Protein AF-A0A497KJI0-F1 (afdb_monomer_lite)

Radius of gyration: 19.25 Å; chains: 1; bounding box: 44×40×46 Å

Structure (mmCIF, N/CA/C/O backbone):
data_AF-A0A497KJI0-F1
#
_entry.id   AF-A0A497KJI0-F1
#
loop_
_atom_site.group_PDB
_atom_site.id
_atom_site.type_symbol
_atom_site.label_atom_id
_atom_site.label_alt_id
_atom_site.label_comp_id
_atom_site.label_asym_id
_atom_site.label_entity_id
_atom_site.label_seq_id
_atom_site.pdbx_PDB_ins_code
_atom_site.Cartn_x
_atom_site.Cartn_y
_atom_site.Cartn_z
_atom_site.occupancy
_atom_site.B_iso_or_equiv
_atom_site.auth_seq_id
_atom_site.auth_comp_id
_atom_site.auth_asym_id
_atom_site.auth_atom_id
_atom_site.pdbx_PDB_model_num
ATOM 1 N N . MET A 1 1 ? -1.047 4.901 -5.258 1.00 82.88 1 MET A N 1
ATOM 2 C CA . MET A 1 1 ? -0.472 4.035 -6.329 1.00 82.88 1 MET A CA 1
ATOM 3 C C . MET A 1 1 ? -1.152 2.684 -6.241 1.00 82.88 1 MET A C 1
ATOM 5 O O . MET A 1 1 ? -1.357 2.238 -5.125 1.00 82.88 1 MET A O 1
ATOM 9 N N . LEU A 1 2 ? -1.506 2.058 -7.360 1.00 79.06 2 LEU A N 1
ATOM 10 C CA . LEU A 1 2 ? -2.134 0.738 -7.398 1.00 79.06 2 LEU A CA 1
ATOM 11 C C . LEU A 1 2 ? -1.149 -0.291 -7.955 1.00 79.06 2 LEU A C 1
ATOM 13 O O . LEU A 1 2 ? -0.417 0.009 -8.900 1.00 79.06 2 LEU A O 1
ATOM 17 N N . ALA A 1 3 ? -1.134 -1.489 -7.382 1.00 78.25 3 ALA A N 1
ATOM 18 C CA . ALA A 1 3 ? -0.312 -2.595 -7.848 1.00 78.25 3 ALA A CA 1
ATOM 19 C C . ALA A 1 3 ? -1.062 -3.920 -7.711 1.00 78.25 3 ALA A C 1
ATOM 21 O O . ALA A 1 3 ? -1.609 -4.211 -6.652 1.00 78.25 3 ALA A O 1
ATOM 22 N N . VAL A 1 4 ? -1.035 -4.749 -8.752 1.00 70.44 4 VAL A N 1
ATOM 23 C CA . VAL A 1 4 ? -1.441 -6.156 -8.630 1.00 70.44 4 VAL A CA 1
ATOM 24 C C . VAL A 1 4 ? -0.224 -6.941 -8.143 1.00 70.44 4 VAL A C 1
ATOM 26 O O . VAL A 1 4 ? 0.829 -6.899 -8.786 1.00 70.44 4 VAL A O 1
ATOM 29 N N . ARG A 1 5 ? -0.347 -7.632 -7.007 1.00 73.12 5 ARG A N 1
ATOM 30 C CA . ARG A 1 5 ? 0.743 -8.395 -6.383 1.00 73.12 5 ARG A CA 1
ATOM 31 C C . ARG A 1 5 ? 0.386 -9.861 -6.185 1.00 73.12 5 ARG A C 1
ATOM 33 O O . ARG A 1 5 ? -0.788 -10.187 -6.002 1.00 73.12 5 ARG A O 1
ATOM 40 N N . SER A 1 6 ? 1.405 -10.726 -6.156 1.00 66.81 6 SER A N 1
ATOM 41 C CA . SER A 1 6 ? 1.214 -12.110 -5.723 1.00 66.81 6 SER A CA 1
ATOM 42 C C . SER A 1 6 ? 1.079 -12.210 -4.198 1.00 66.81 6 SER A C 1
ATOM 44 O O . SER A 1 6 ? 2.079 -12.257 -3.475 1.00 66.81 6 SER A O 1
ATOM 46 N N . ARG A 1 7 ? -0.145 -12.264 -3.682 1.00 69.00 7 ARG A N 1
ATOM 47 C CA . ARG A 1 7 ? -0.430 -12.675 -2.304 1.00 69.00 7 ARG A CA 1
ATOM 48 C C . ARG A 1 7 ? -0.568 -14.202 -2.260 1.00 69.00 7 ARG A C 1
ATOM 50 O O . ARG A 1 7 ? -0.966 -14.807 -3.234 1.00 69.00 7 ARG A O 1
ATOM 57 N N . LYS A 1 8 ? -0.181 -14.874 -1.176 1.00 70.81 8 LYS A N 1
ATOM 58 C CA . LYS A 1 8 ? -0.242 -16.352 -1.055 1.00 70.81 8 LYS A CA 1
ATOM 59 C C . LYS A 1 8 ? 0.574 -17.188 -2.055 1.00 70.81 8 LYS A C 1
ATOM 61 O O . LYS A 1 8 ? 0.617 -18.394 -1.878 1.00 70.81 8 LYS A O 1
ATOM 66 N N . ALA A 1 9 ? 1.315 -16.622 -3.013 1.00 70.62 9 ALA A N 1
ATOM 67 C CA . ALA A 1 9 ? 2.173 -17.429 -3.899 1.00 70.62 9 ALA A CA 1
ATOM 68 C C . ALA A 1 9 ? 3.141 -18.348 -3.129 1.00 70.62 9 ALA A C 1
ATOM 70 O O . ALA A 1 9 ? 3.339 -19.491 -3.520 1.00 70.62 9 ALA A O 1
ATOM 71 N N . ARG A 1 10 ? 3.663 -17.903 -1.977 1.00 71.12 10 ARG A N 1
ATOM 72 C CA . ARG A 1 10 ? 4.468 -18.764 -1.097 1.00 71.12 10 ARG A CA 1
ATOM 73 C C . ARG A 1 10 ? 3.681 -19.952 -0.531 1.00 71.12 10 ARG A C 1
ATOM 75 O O . ARG A 1 10 ? 4.247 -21.026 -0.410 1.00 71.12 10 ARG A O 1
ATOM 82 N N . GLU A 1 11 ? 2.418 -19.755 -0.170 1.00 72.38 11 GLU A N 1
ATOM 83 C CA . GLU A 1 11 ? 1.550 -20.798 0.397 1.00 72.38 11 GLU A CA 1
ATOM 84 C C . GLU A 1 11 ? 1.033 -21.750 -0.680 1.00 72.38 11 GLU A C 1
ATOM 86 O O . GLU A 1 11 ? 1.048 -22.957 -0.490 1.00 72.38 11 GLU A O 1
ATOM 91 N N . THR A 1 12 ? 0.615 -21.214 -1.826 1.00 74.19 12 THR A N 1
ATOM 92 C CA . THR A 1 12 ? 0.016 -21.986 -2.919 1.00 74.19 12 THR A CA 1
ATOM 93 C C . THR A 1 12 ? 1.058 -22.693 -3.781 1.00 74.19 12 THR A C 1
ATOM 95 O O . THR A 1 12 ? 0.800 -23.783 -4.272 1.00 74.19 12 THR A O 1
ATOM 98 N N . LEU A 1 13 ? 2.223 -22.077 -3.994 1.00 73.50 13 LEU A N 1
ATOM 99 C CA . LEU A 1 13 ? 3.240 -22.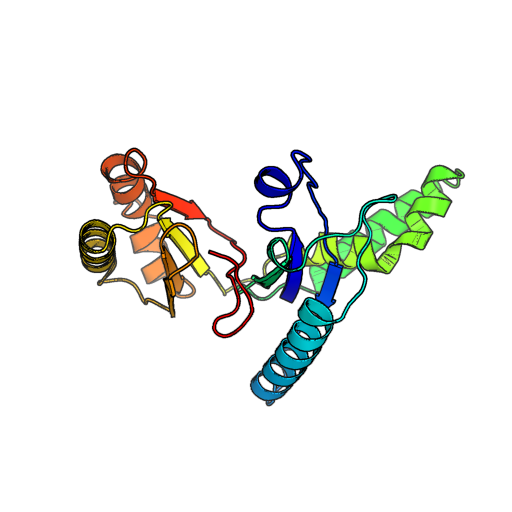564 -4.934 1.00 73.50 13 LEU A CA 1
ATOM 100 C C . LEU A 1 13 ? 4.552 -22.960 -4.245 1.00 73.50 13 LEU A C 1
ATOM 102 O O . LEU A 1 13 ? 5.489 -23.367 -4.922 1.00 73.50 13 LEU A O 1
ATOM 106 N N . GLY A 1 14 ? 4.683 -22.767 -2.928 1.00 71.50 14 GLY A N 1
ATOM 107 C CA . GLY A 1 14 ? 5.929 -23.016 -2.188 1.00 71.50 14 GLY A CA 1
ATOM 108 C C . GLY A 1 14 ? 7.066 -22.027 -2.490 1.00 71.50 14 GLY A C 1
ATOM 109 O O . GLY A 1 14 ? 8.112 -22.064 -1.843 1.00 71.50 14 GLY A O 1
ATOM 110 N N . ILE A 1 15 ? 6.882 -21.104 -3.441 1.00 70.50 15 ILE A N 1
ATOM 111 C CA . ILE A 1 15 ? 7.926 -20.188 -3.911 1.00 70.50 15 ILE A CA 1
ATOM 112 C C . ILE A 1 15 ? 7.691 -18.796 -3.327 1.00 70.50 15 ILE A C 1
ATOM 114 O O . ILE A 1 15 ? 6.644 -18.174 -3.522 1.00 70.50 15 ILE A O 1
ATOM 118 N N . LYS A 1 16 ? 8.701 -18.248 -2.640 1.00 62.56 16 LYS A N 1
ATOM 119 C CA . LYS A 1 16 ? 8.689 -16.837 -2.238 1.00 62.56 16 LYS A CA 1
ATOM 120 C C . LYS A 1 16 ? 8.988 -15.964 -3.454 1.00 62.56 16 LYS A C 1
ATOM 122 O O . LYS A 1 16 ? 10.141 -15.637 -3.725 1.00 62.56 16 LYS A O 1
ATOM 127 N N . ILE A 1 17 ? 7.943 -15.544 -4.157 1.00 63.44 17 ILE A N 1
ATOM 128 C CA . ILE A 1 17 ? 8.071 -14.528 -5.200 1.00 63.44 17 ILE A CA 1
ATOM 129 C C . ILE A 1 17 ? 8.072 -13.167 -4.501 1.00 63.44 17 ILE A C 1
ATOM 131 O O . ILE A 1 17 ? 7.020 -12.647 -4.140 1.00 63.44 17 ILE A O 1
ATOM 135 N N . ARG A 1 18 ? 9.272 -12.640 -4.209 1.00 50.38 18 ARG A N 1
ATOM 136 C CA . ARG A 1 18 ? 9.441 -11.405 -3.416 1.00 50.38 18 ARG A CA 1
ATOM 137 C C . ARG A 1 18 ? 8.704 -10.208 -4.024 1.00 50.38 18 ARG A C 1
ATOM 139 O O . ARG A 1 18 ? 8.191 -9.396 -3.269 1.00 50.38 18 ARG A O 1
ATOM 146 N N . ASP A 1 19 ? 8.597 -10.158 -5.351 1.00 51.94 19 ASP A N 1
ATOM 147 C CA . ASP A 1 19 ? 8.112 -8.990 -6.085 1.00 51.94 19 ASP A CA 1
ATOM 148 C C . ASP A 1 19 ? 7.365 -9.382 -7.369 1.00 51.94 19 ASP A C 1
ATOM 150 O O . ASP A 1 19 ? 7.674 -8.867 -8.446 1.00 51.94 19 ASP A O 1
ATOM 154 N N . LEU A 1 20 ? 6.384 -10.297 -7.311 1.00 61.62 20 LEU A N 1
ATOM 155 C CA . LEU A 1 20 ? 5.500 -10.455 -8.470 1.00 61.62 20 LEU A CA 1
ATOM 156 C C . LEU A 1 20 ? 4.581 -9.241 -8.534 1.00 61.62 20 LEU A C 1
ATOM 158 O O . LEU A 1 20 ? 3.472 -9.240 -8.000 1.00 61.62 20 LEU A O 1
ATOM 162 N N . LEU A 1 21 ? 5.078 -8.180 -9.144 1.00 66.88 21 LEU A N 1
ATOM 163 C CA . LEU A 1 21 ? 4.311 -6.989 -9.390 1.00 66.88 21 LEU A CA 1
ATOM 164 C C . LEU A 1 21 ? 3.860 -7.037 -10.843 1.00 66.88 21 LEU A C 1
ATOM 166 O O . LEU A 1 21 ? 4.613 -6.743 -11.764 1.00 66.88 21 LEU A O 1
ATOM 170 N N . ILE A 1 22 ? 2.615 -7.468 -10.997 1.00 72.69 22 ILE A N 1
ATOM 171 C CA . ILE A 1 22 ? 1.993 -7.831 -12.263 1.00 72.69 22 ILE A CA 1
ATOM 172 C C . ILE A 1 22 ? 1.710 -6.594 -13.121 1.00 72.69 22 ILE A C 1
ATOM 174 O O . ILE A 1 22 ? 1.970 -6.576 -14.318 1.00 72.69 22 ILE A O 1
ATOM 178 N N . SER A 1 23 ? 1.161 -5.552 -12.504 1.00 80.25 23 SER A N 1
ATOM 179 C CA . SER A 1 23 ? 0.869 -4.282 -13.164 1.00 80.25 23 SER A CA 1
ATOM 180 C C . SER A 1 23 ? 0.859 -3.155 -12.138 1.00 80.25 23 SER A C 1
ATOM 182 O O . SER A 1 23 ? 0.525 -3.383 -10.969 1.00 80.25 23 SER A O 1
ATOM 184 N N . ARG A 1 24 ? 1.250 -1.950 -12.569 1.00 85.94 24 ARG A N 1
ATOM 185 C CA . ARG A 1 24 ? 1.308 -0.726 -11.757 1.00 85.94 24 ARG A CA 1
ATOM 186 C C . ARG A 1 24 ? 0.465 0.351 -12.402 1.00 85.94 24 ARG A C 1
ATOM 188 O O . ARG A 1 24 ? 0.619 0.643 -13.580 1.00 85.94 24 ARG A O 1
ATOM 195 N N . GLU A 1 25 ? -0.338 1.025 -11.596 1.00 90.19 25 GLU A N 1
ATOM 196 C CA . GLU A 1 25 ? -1.134 2.159 -12.041 1.00 90.19 25 GLU A CA 1
ATOM 197 C C . GLU A 1 25 ? -0.947 3.347 -11.091 1.00 90.19 25 GLU A C 1
ATOM 199 O O . GLU A 1 25 ? -1.092 3.246 -9.870 1.00 90.19 25 GLU A O 1
ATOM 204 N N . ILE A 1 26 ? -0.637 4.517 -11.652 1.00 90.50 26 ILE A N 1
ATOM 205 C CA . ILE A 1 26 ? -0.562 5.771 -10.890 1.00 90.50 26 ILE A CA 1
ATOM 206 C C . ILE A 1 26 ? -1.902 6.487 -11.000 1.00 90.50 26 ILE A C 1
ATOM 208 O O . ILE A 1 26 ? -2.359 6.791 -12.104 1.00 90.50 26 ILE A O 1
ATOM 212 N N . VAL A 1 27 ? -2.516 6.785 -9.860 1.00 91.06 27 VAL A N 1
ATOM 213 C CA . VAL A 1 27 ? -3.681 7.670 -9.773 1.00 91.06 27 VAL A CA 1
ATOM 214 C C . VAL A 1 27 ? -3.148 9.074 -9.531 1.00 91.06 27 VAL A C 1
ATOM 216 O O . VAL A 1 27 ? -2.452 9.305 -8.545 1.00 91.06 27 VAL A O 1
ATOM 219 N N . ARG A 1 28 ? -3.401 9.984 -10.472 1.00 86.25 28 ARG A N 1
ATOM 220 C CA . ARG A 1 28 ? -2.943 11.373 -10.371 1.00 86.25 28 ARG A CA 1
ATOM 221 C C . ARG A 1 28 ? -3.965 12.186 -9.566 1.00 86.25 28 ARG A C 1
ATOM 223 O O . ARG A 1 28 ? -5.159 11.976 -9.785 1.00 86.25 28 ARG A O 1
ATOM 230 N N . PRO A 1 29 ? -3.524 13.111 -8.698 1.00 80.88 29 PRO A N 1
ATOM 231 C CA . PRO A 1 29 ? -4.417 14.004 -7.969 1.00 80.88 29 PRO A CA 1
ATOM 232 C C . PRO A 1 29 ? -4.954 15.076 -8.930 1.00 80.88 29 PRO A C 1
ATOM 234 O O . PRO A 1 29 ? -4.351 16.126 -9.111 1.00 80.88 29 PRO A O 1
ATOM 237 N N . LYS A 1 30 ? -6.044 14.754 -9.626 1.00 86.81 30 LYS A N 1
ATOM 238 C CA . LYS A 1 30 ? -6.861 15.689 -10.414 1.00 86.81 30 LYS A CA 1
ATOM 239 C C . LYS A 1 30 ? -8.221 15.840 -9.734 1.00 86.81 30 LYS A C 1
ATOM 241 O O . LYS A 1 30 ? -8.581 14.977 -8.940 1.00 86.81 30 LYS A O 1
ATOM 246 N N . ASP A 1 31 ? -9.009 16.848 -10.089 1.00 85.62 31 ASP A N 1
ATOM 247 C CA . ASP A 1 31 ? -10.338 17.057 -9.484 1.00 85.62 31 ASP A CA 1
ATOM 248 C C . ASP A 1 31 ? -11.240 15.814 -9.602 1.00 85.62 31 ASP A C 1
ATOM 250 O O . ASP A 1 31 ? -11.929 15.430 -8.660 1.00 85.62 31 ASP A O 1
ATOM 254 N N . ASN A 1 32 ? -11.131 15.087 -10.717 1.00 90.50 32 ASN A N 1
ATOM 255 C CA . ASN A 1 32 ? -11.822 13.820 -10.969 1.00 90.50 32 ASN A CA 1
ATOM 256 C C . ASN A 1 32 ? -11.003 12.568 -10.588 1.00 90.50 32 ASN A C 1
ATOM 258 O O . ASN A 1 32 ? -11.140 11.507 -11.209 1.00 90.50 32 ASN A O 1
ATOM 262 N N . TRP A 1 33 ? -10.114 12.658 -9.592 1.00 89.19 33 TRP A N 1
ATOM 263 C CA . TRP A 1 33 ? -9.251 11.537 -9.201 1.00 89.19 33 TRP A CA 1
ATOM 264 C C . TRP A 1 33 ? -10.044 10.288 -8.807 1.00 89.19 33 TRP A C 1
ATOM 266 O O . TRP A 1 33 ? -9.558 9.186 -9.050 1.00 89.19 33 TRP A O 1
ATOM 276 N N . ARG A 1 34 ? -11.255 10.440 -8.250 1.00 90.44 34 ARG A N 1
ATOM 277 C CA . ARG A 1 34 ? -12.138 9.323 -7.868 1.00 90.44 34 ARG A CA 1
ATOM 278 C C . ARG A 1 34 ? -12.543 8.485 -9.081 1.00 90.44 34 ARG A C 1
ATOM 280 O O . ARG A 1 34 ? -12.386 7.268 -9.062 1.00 90.44 34 ARG A O 1
ATOM 287 N N . ASP A 1 35 ? -12.936 9.128 -10.176 1.00 92.00 35 ASP A N 1
ATOM 288 C CA . ASP A 1 35 ? -13.297 8.437 -11.421 1.00 92.00 35 ASP A CA 1
ATOM 289 C C . ASP A 1 35 ? -12.075 7.811 -12.094 1.00 92.00 35 ASP A C 1
ATOM 291 O O . ASP A 1 35 ? -12.136 6.735 -12.692 1.00 92.00 35 ASP A O 1
ATOM 295 N N . ILE A 1 36 ? -10.928 8.493 -12.024 1.00 91.88 36 ILE A N 1
ATOM 296 C CA . ILE A 1 36 ? -9.654 7.953 -12.514 1.00 91.88 36 ILE A CA 1
ATOM 297 C C . ILE A 1 36 ? -9.268 6.708 -11.708 1.00 91.88 36 ILE A C 1
ATOM 299 O O . ILE A 1 36 ? -8.847 5.711 -12.298 1.00 91.88 36 ILE A O 1
ATOM 303 N N . TYR A 1 37 ? -9.406 6.765 -10.384 1.00 92.50 37 TYR A N 1
ATOM 304 C CA . TYR A 1 37 ? -9.169 5.654 -9.471 1.00 92.50 37 TYR A CA 1
ATOM 305 C C . TYR A 1 37 ? -10.079 4.481 -9.822 1.00 92.50 37 TYR A C 1
ATOM 307 O O . TYR A 1 37 ? -9.575 3.401 -10.123 1.00 92.50 37 TYR A O 1
ATOM 315 N N . TYR A 1 38 ? -11.392 4.709 -9.890 1.00 92.56 38 TYR A N 1
ATOM 316 C CA . TYR A 1 38 ? -12.378 3.669 -10.168 1.00 92.56 38 TYR A CA 1
ATOM 317 C C . TYR A 1 38 ? -12.111 2.966 -11.503 1.00 92.56 38 TYR A C 1
ATOM 319 O O . TYR A 1 38 ? -11.975 1.744 -11.548 1.00 92.56 38 TYR A O 1
ATOM 327 N N . ARG A 1 39 ? -11.887 3.727 -12.583 1.00 92.12 39 ARG A N 1
ATOM 328 C CA . ARG A 1 39 ? -11.540 3.162 -13.901 1.00 92.12 39 ARG A CA 1
ATOM 329 C C . ARG A 1 39 ? -10.230 2.375 -13.894 1.00 92.12 39 ARG A C 1
ATOM 331 O O . ARG A 1 39 ? -10.079 1.412 -14.643 1.00 92.12 39 ARG A O 1
ATOM 338 N N . LYS A 1 40 ? -9.235 2.791 -13.105 1.00 93.94 40 LYS A N 1
ATOM 339 C CA . LYS A 1 40 ? -7.977 2.039 -12.956 1.00 93.94 40 LYS A CA 1
ATOM 340 C C . LYS A 1 40 ? -8.200 0.746 -12.179 1.00 93.94 40 LYS A C 1
ATOM 342 O O . LYS A 1 40 ? -7.726 -0.287 -12.632 1.00 93.94 40 LYS A O 1
ATOM 347 N N . VAL A 1 41 ? -8.957 0.780 -11.082 1.00 93.12 41 VAL A N 1
ATOM 348 C CA . VAL A 1 41 ? -9.314 -0.420 -10.310 1.00 93.12 41 VAL A CA 1
ATOM 349 C C . VAL A 1 41 ? -10.088 -1.413 -11.171 1.00 93.12 41 VAL A C 1
ATOM 351 O O . VAL A 1 41 ? -9.703 -2.572 -11.216 1.00 93.12 41 VAL A O 1
ATOM 354 N N . GLN A 1 42 ? -11.099 -0.972 -11.925 1.00 91.75 42 GLN A N 1
ATOM 355 C CA . GLN A 1 42 ? -11.852 -1.849 -12.830 1.00 91.75 42 GLN A CA 1
ATOM 356 C C . GLN A 1 42 ? -10.955 -2.516 -13.879 1.00 91.75 42 GLN A C 1
ATOM 358 O O . GLN A 1 42 ? -11.023 -3.727 -14.074 1.00 91.75 42 GLN A O 1
ATOM 363 N N . ARG A 1 43 ? -10.065 -1.751 -14.526 1.00 89.94 43 ARG A N 1
ATOM 364 C CA . ARG A 1 43 ? -9.106 -2.315 -15.491 1.00 89.94 43 ARG A CA 1
ATOM 365 C C . ARG A 1 43 ? -8.160 -3.316 -14.841 1.00 89.94 43 ARG A C 1
ATOM 367 O O . ARG A 1 43 ? -7.932 -4.383 -15.401 1.00 89.94 43 ARG A O 1
ATOM 374 N N . LEU A 1 44 ? -7.641 -3.002 -13.655 1.00 90.94 44 LEU A N 1
ATOM 375 C CA . LEU A 1 44 ? -6.802 -3.929 -12.901 1.00 90.94 44 LEU A CA 1
ATOM 376 C C . LEU A 1 44 ? -7.573 -5.176 -12.465 1.00 90.94 44 LEU A C 1
ATOM 378 O O . LEU A 1 44 ? -6.987 -6.247 -12.468 1.00 90.94 44 LEU A O 1
ATOM 382 N N . ALA A 1 45 ? -8.860 -5.070 -12.134 1.00 90.19 45 ALA A N 1
ATOM 383 C CA . ALA A 1 45 ? -9.697 -6.208 -11.762 1.00 90.19 45 ALA A CA 1
ATOM 384 C C . ALA A 1 45 ? -9.948 -7.141 -12.955 1.00 90.19 45 ALA A C 1
ATOM 386 O O . ALA A 1 45 ? -9.859 -8.359 -12.804 1.00 90.19 45 ALA A O 1
ATOM 387 N N . LEU A 1 46 ? -10.180 -6.589 -14.150 1.00 88.81 46 LEU A N 1
ATOM 388 C CA . LEU A 1 46 ? -10.257 -7.369 -15.391 1.00 88.81 46 LEU A CA 1
ATOM 389 C C . LEU A 1 46 ? -8.932 -8.083 -15.677 1.00 88.81 46 LEU A C 1
ATOM 391 O O . LEU A 1 46 ? -8.912 -9.285 -15.925 1.00 88.81 46 LEU A O 1
ATOM 395 N N . LEU A 1 47 ? -7.819 -7.356 -15.575 1.00 86.12 47 LEU A N 1
ATO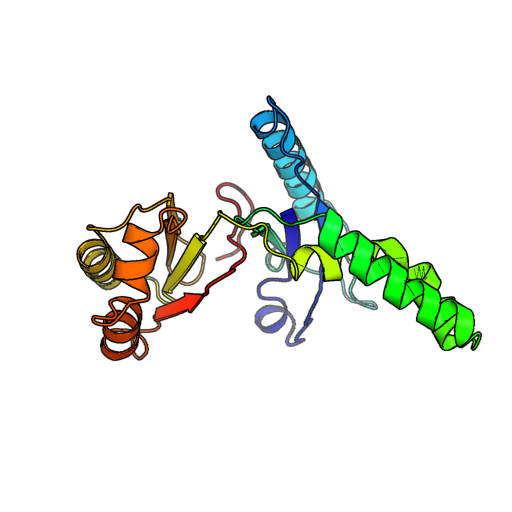M 396 C CA . LEU A 1 47 ? -6.473 -7.906 -15.726 1.00 86.12 47 LEU A CA 1
ATOM 397 C C . LEU A 1 47 ? -6.169 -8.986 -14.678 1.00 86.12 47 LEU A C 1
ATOM 399 O O . LEU A 1 47 ? -5.621 -10.030 -15.010 1.00 86.12 47 LEU A O 1
ATOM 403 N N . GLN A 1 48 ? -6.572 -8.786 -13.426 1.00 86.44 48 GLN A N 1
ATOM 404 C CA . GLN A 1 48 ? -6.415 -9.762 -12.351 1.00 86.44 48 GLN A CA 1
ATOM 405 C C . GLN A 1 48 ? -7.126 -11.081 -12.682 1.00 86.44 48 GLN A C 1
ATOM 407 O O . GLN A 1 48 ? -6.543 -12.140 -12.436 1.00 86.44 48 GLN A O 1
ATOM 412 N N . HIS A 1 49 ? -8.335 -11.015 -13.251 1.00 85.81 49 HIS A N 1
ATOM 413 C CA . HIS A 1 49 ? -9.141 -12.189 -13.593 1.00 85.81 49 HIS A CA 1
ATOM 414 C C . HIS A 1 49 ? -8.666 -12.901 -14.860 1.00 85.81 49 HIS A C 1
ATOM 416 O O . HIS A 1 49 ? -8.500 -14.116 -14.847 1.00 85.81 49 HIS A O 1
ATOM 422 N N . TYR A 1 50 ? -8.427 -12.155 -15.938 1.00 86.12 50 TYR A N 1
ATOM 423 C CA . TYR A 1 50 ? -8.215 -12.729 -17.272 1.00 86.12 50 TYR A CA 1
ATOM 424 C C . TYR A 1 50 ? -6.767 -12.660 -17.760 1.00 86.12 50 TYR A C 1
ATOM 426 O O . TYR A 1 50 ? -6.415 -13.296 -18.749 1.00 86.12 50 TYR A O 1
ATOM 434 N N . GLY A 1 51 ? -5.910 -11.890 -17.091 1.00 82.38 51 GLY A N 1
ATOM 435 C CA . GLY A 1 51 ? -4.509 -11.767 -17.464 1.00 82.38 51 GLY A CA 1
ATOM 436 C C . GLY A 1 51 ? -3.757 -13.084 -17.282 1.00 82.38 51 GLY A C 1
ATOM 437 O O . GLY A 1 51 ? -3.842 -13.734 -16.234 1.00 82.38 51 GLY A O 1
ATOM 438 N N . LEU A 1 52 ? -2.983 -13.462 -18.296 1.00 80.75 52 LEU A N 1
ATOM 439 C CA . LEU A 1 52 ? -1.988 -14.522 -18.189 1.00 80.75 52 LEU A CA 1
ATOM 440 C C . LEU A 1 52 ? -0.713 -13.920 -17.607 1.00 80.75 52 LEU A C 1
ATOM 442 O O . LEU A 1 52 ? -0.103 -13.034 -18.204 1.00 80.75 52 LEU A O 1
ATOM 446 N N . TYR A 1 53 ? -0.322 -14.395 -16.429 1.00 79.19 53 TYR A N 1
ATOM 447 C CA . TYR A 1 53 ? 0.874 -13.923 -15.748 1.00 79.19 53 TYR A CA 1
ATOM 448 C C . TYR A 1 53 ? 1.774 -15.093 -15.443 1.00 79.19 53 TYR A C 1
ATOM 450 O O . TYR A 1 53 ? 1.353 -16.041 -14.783 1.00 79.19 53 TYR A O 1
ATOM 458 N N . LYS A 1 54 ? 3.017 -14.980 -15.903 1.00 77.31 54 LYS A N 1
ATOM 459 C CA . LYS A 1 54 ? 4.056 -15.974 -15.691 1.00 77.31 54 LYS A CA 1
ATOM 460 C C . LYS A 1 54 ? 5.155 -15.404 -14.817 1.00 77.31 54 LYS A C 1
ATOM 462 O O . LYS A 1 54 ? 5.556 -14.250 -14.972 1.00 77.31 54 LYS A O 1
ATOM 467 N N . PHE A 1 55 ? 5.657 -16.224 -13.907 1.00 75.19 55 PHE A N 1
ATOM 468 C CA . PHE A 1 55 ? 6.934 -15.990 -13.253 1.00 75.19 55 PHE A CA 1
ATOM 469 C C . PHE A 1 55 ? 7.889 -17.088 -13.679 1.00 75.19 55 PHE A C 1
ATOM 471 O O . PHE A 1 55 ? 7.712 -18.241 -13.284 1.00 75.19 55 PHE A O 1
ATOM 478 N N . ARG A 1 56 ? 8.894 -16.722 -14.484 1.00 77.81 56 ARG A N 1
ATOM 479 C CA . ARG A 1 56 ? 9.673 -17.699 -15.258 1.00 77.81 56 ARG A CA 1
ATOM 480 C C . ARG A 1 56 ? 8.693 -18.499 -16.127 1.00 77.81 56 ARG A C 1
ATOM 482 O O . ARG A 1 56 ? 7.941 -17.879 -16.873 1.00 77.81 56 ARG A O 1
ATOM 489 N N . ASP A 1 57 ? 8.614 -19.811 -15.946 1.00 80.94 57 ASP A N 1
ATOM 490 C CA . ASP A 1 57 ? 7.737 -20.694 -16.722 1.00 80.94 57 ASP A CA 1
ATOM 491 C C . ASP A 1 57 ? 6.459 -21.104 -15.980 1.00 80.94 57 ASP A C 1
ATOM 493 O O . ASP A 1 57 ? 5.686 -21.919 -16.477 1.00 80.94 57 ASP A O 1
ATOM 497 N N . LEU A 1 58 ? 6.219 -20.543 -14.791 1.00 81.50 58 LEU A N 1
ATOM 498 C CA . LEU A 1 58 ? 5.080 -20.909 -13.960 1.00 81.50 58 LEU A CA 1
ATOM 499 C C . LEU A 1 58 ? 3.937 -19.902 -14.098 1.00 81.50 58 LEU A C 1
ATOM 501 O O . LEU A 1 58 ? 4.112 -18.709 -13.831 1.00 81.50 58 LEU A O 1
ATOM 505 N N . ASP A 1 59 ? 2.759 -20.406 -14.462 1.00 84.81 59 ASP A N 1
ATOM 506 C CA . ASP A 1 59 ? 1.525 -19.631 -14.473 1.00 84.81 59 ASP A CA 1
ATOM 507 C C . ASP A 1 59 ? 1.096 -19.295 -13.046 1.00 84.81 59 ASP A C 1
ATOM 509 O O . ASP A 1 59 ? 0.950 -20.159 -12.183 1.00 84.81 59 ASP A O 1
ATOM 513 N N . ILE A 1 60 ? 0.892 -18.007 -12.794 1.00 82.88 60 ILE A N 1
ATOM 514 C CA . ILE A 1 60 ? 0.500 -17.494 -11.487 1.00 82.88 60 ILE A CA 1
ATOM 515 C C . ILE A 1 60 ? -1.005 -17.702 -11.307 1.00 82.88 60 ILE A C 1
ATOM 517 O O . ILE A 1 60 ? -1.777 -17.037 -12.006 1.00 82.88 60 ILE A O 1
ATOM 521 N N . PRO A 1 61 ? -1.464 -18.536 -10.357 1.00 83.75 61 PRO A N 1
ATOM 522 C CA . PRO A 1 61 ? -2.888 -18.784 -10.163 1.00 83.75 61 PRO A CA 1
ATOM 523 C C . PRO A 1 61 ? -3.625 -17.513 -9.741 1.00 83.75 61 PRO A C 1
ATOM 525 O O . PRO A 1 61 ? -3.081 -16.689 -8.998 1.00 83.75 61 PRO A O 1
ATOM 528 N N . ILE A 1 62 ? -4.877 -17.359 -10.172 1.00 85.25 62 ILE A N 1
ATOM 529 C CA . ILE A 1 62 ? -5.718 -16.197 -9.842 1.00 85.25 62 ILE A CA 1
ATOM 530 C C . ILE A 1 62 ? -5.861 -15.991 -8.327 1.00 85.25 62 ILE A C 1
ATOM 532 O O . ILE A 1 62 ? -5.807 -14.862 -7.849 1.00 85.25 62 ILE A O 1
ATOM 536 N N . GLN A 1 63 ? -5.932 -17.085 -7.566 1.00 83.81 63 GLN A N 1
ATOM 537 C CA . GLN A 1 63 ? -6.044 -17.110 -6.105 1.00 83.81 63 GLN A CA 1
ATOM 538 C C . GLN A 1 63 ? -4.856 -16.437 -5.418 1.00 83.81 63 GLN A C 1
ATOM 540 O O . GLN A 1 63 ? -4.953 -15.988 -4.280 1.00 83.81 63 GLN A O 1
ATOM 545 N N . THR A 1 64 ? -3.725 -16.352 -6.117 1.00 78.88 64 THR A N 1
ATOM 546 C CA . THR A 1 64 ? -2.533 -15.705 -5.589 1.00 78.88 64 THR A CA 1
ATOM 547 C C . THR A 1 64 ? -2.466 -14.221 -5.934 1.00 78.88 64 THR A C 1
ATOM 549 O O . THR A 1 64 ? -1.488 -13.567 -5.616 1.00 78.88 64 THR A O 1
ATOM 552 N N . ARG A 1 65 ? -3.455 -13.638 -6.610 1.00 85.25 65 ARG A N 1
ATOM 553 C CA . ARG A 1 65 ? -3.391 -12.251 -7.091 1.00 85.25 65 ARG A CA 1
ATOM 554 C C . ARG A 1 65 ? -4.270 -11.365 -6.220 1.00 85.25 65 ARG A C 1
ATOM 556 O O . ARG A 1 65 ? -5.416 -11.712 -5.967 1.00 85.25 65 ARG A O 1
ATOM 563 N N . ALA A 1 66 ? -3.775 -10.196 -5.830 1.00 86.69 66 ALA A N 1
ATOM 564 C CA . ALA A 1 66 ? -4.565 -9.171 -5.145 1.00 86.69 66 ALA A CA 1
ATOM 565 C C . ALA A 1 66 ? -4.183 -7.769 -5.635 1.00 86.69 66 ALA A C 1
ATOM 567 O O . ALA A 1 66 ? -3.019 -7.514 -5.961 1.00 86.69 66 ALA A O 1
ATOM 568 N N . ILE A 1 67 ? -5.162 -6.862 -5.694 1.00 90.31 67 ILE A N 1
ATOM 569 C CA . ILE A 1 67 ? -4.933 -5.447 -6.001 1.00 90.31 67 ILE A CA 1
ATOM 570 C C . ILE A 1 67 ? -4.687 -4.711 -4.692 1.00 90.31 67 ILE A C 1
ATOM 572 O O . ILE A 1 67 ? -5.524 -4.728 -3.794 1.00 90.31 67 ILE A O 1
ATOM 576 N N . TYR A 1 68 ? -3.552 -4.030 -4.619 1.00 89.75 68 TYR A N 1
ATOM 577 C CA . TYR A 1 68 ? -3.156 -3.227 -3.477 1.00 89.75 68 TYR A CA 1
ATOM 578 C C . TYR A 1 68 ? -3.057 -1.753 -3.845 1.00 89.75 68 TYR A C 1
ATOM 580 O O . TYR A 1 68 ? -2.564 -1.393 -4.917 1.00 89.75 68 TYR A O 1
ATOM 588 N N . ALA A 1 69 ? -3.475 -0.898 -2.923 1.00 91.56 69 ALA A N 1
ATOM 589 C CA . ALA A 1 69 ? -3.367 0.541 -2.994 1.00 91.56 69 ALA A CA 1
ATOM 590 C C . ALA A 1 69 ? -2.405 1.050 -1.924 1.00 91.56 69 ALA A C 1
ATOM 592 O O . ALA A 1 69 ? -2.592 0.869 -0.728 1.00 91.56 69 ALA A O 1
ATOM 593 N N . THR A 1 70 ? -1.385 1.774 -2.356 1.00 91.06 70 THR A N 1
ATOM 594 C CA . THR A 1 70 ? -0.668 2.680 -1.468 1.00 91.06 70 THR A CA 1
ATOM 595 C C . THR A 1 70 ? -1.533 3.910 -1.222 1.00 91.06 70 THR A C 1
ATOM 597 O O . THR A 1 70 ? -1.787 4.657 -2.179 1.00 91.06 70 THR A O 1
ATOM 600 N N . LEU A 1 71 ? -1.935 4.107 0.036 1.00 88.94 71 LEU A N 1
ATOM 601 C CA . LEU A 1 71 ? -2.806 5.203 0.464 1.00 88.94 71 LEU A CA 1
ATOM 602 C C . LEU A 1 71 ? -2.081 6.546 0.508 1.00 88.94 71 LEU A C 1
ATOM 604 O O . LEU A 1 71 ? -2.575 7.532 -0.030 1.00 88.94 71 LEU A O 1
ATOM 608 N N . SER A 1 72 ? -0.883 6.585 1.097 1.00 89.25 72 SER A N 1
ATOM 609 C CA . SER A 1 72 ? -0.112 7.824 1.169 1.00 89.25 72 SER A CA 1
ATOM 610 C C . SER A 1 72 ? 0.307 8.296 -0.232 1.00 89.25 72 SER A C 1
ATOM 612 O O . SER A 1 72 ? 0.950 7.536 -0.972 1.00 89.25 72 SER A O 1
ATOM 614 N N . PRO A 1 73 ? -0.009 9.550 -0.611 1.00 89.94 73 PRO A N 1
ATOM 615 C CA . PRO A 1 73 ? 0.485 10.149 -1.841 1.00 89.94 73 PRO A CA 1
ATOM 616 C C . PRO A 1 73 ? 2.014 10.114 -1.915 1.00 89.94 73 PRO A C 1
ATOM 618 O O . PRO A 1 73 ? 2.715 10.117 -0.900 1.00 89.94 73 PRO A O 1
ATOM 621 N N . ARG A 1 74 ? 2.539 10.064 -3.141 1.00 92.38 74 ARG A N 1
ATOM 622 C CA . ARG A 1 74 ? 3.977 9.955 -3.412 1.00 92.38 74 ARG A CA 1
ATOM 623 C C . ARG A 1 74 ? 4.506 11.203 -4.093 1.00 92.38 74 ARG A C 1
ATOM 625 O O . ARG A 1 74 ? 3.820 11.794 -4.926 1.00 92.38 74 ARG A O 1
ATOM 632 N N . SER A 1 75 ? 5.735 11.584 -3.760 1.00 92.81 75 SER A N 1
ATOM 633 C CA . SER A 1 75 ? 6.381 12.754 -4.341 1.00 92.81 75 SER A CA 1
ATOM 634 C C . SER A 1 75 ? 7.065 12.398 -5.657 1.00 92.81 75 SER A C 1
ATOM 636 O O . SER A 1 75 ? 8.148 11.816 -5.683 1.00 92.81 75 SER A O 1
ATOM 638 N N . VAL A 1 76 ? 6.428 12.782 -6.765 1.00 92.50 76 VAL A N 1
ATOM 639 C CA . VAL A 1 76 ? 6.986 12.596 -8.113 1.00 92.50 76 VAL A CA 1
ATOM 640 C C . VAL A 1 76 ? 8.281 13.393 -8.286 1.00 92.50 76 VAL A C 1
ATOM 642 O O . VAL A 1 76 ? 9.229 12.870 -8.859 1.00 92.50 76 VAL A O 1
ATOM 645 N N . PHE A 1 77 ? 8.357 14.611 -7.739 1.00 93.75 77 PHE A N 1
ATOM 646 C CA . PHE A 1 77 ? 9.553 15.454 -7.831 1.00 93.75 77 PHE A CA 1
ATOM 647 C C . PHE A 1 77 ? 10.790 14.783 -7.221 1.00 93.75 77 PHE A C 1
ATOM 649 O O . PHE A 1 77 ? 11.810 14.660 -7.896 1.00 93.75 77 PHE A O 1
ATOM 656 N N . HIS A 1 78 ? 10.685 14.274 -5.989 1.00 95.25 78 HIS A N 1
ATOM 657 C CA . HIS A 1 78 ? 11.796 13.571 -5.340 1.00 95.25 78 HIS A CA 1
ATOM 658 C C . HIS A 1 78 ? 12.142 12.263 -6.062 1.00 95.25 78 HIS A C 1
ATOM 660 O O . HIS A 1 78 ? 13.316 11.952 -6.251 1.00 95.25 78 HIS A O 1
ATOM 666 N N . ALA A 1 79 ? 11.131 11.525 -6.535 1.00 95.31 79 ALA A N 1
ATOM 667 C CA . ALA A 1 79 ? 11.346 10.295 -7.290 1.00 95.31 79 ALA A CA 1
ATOM 668 C C . ALA A 1 79 ? 12.101 10.523 -8.608 1.00 95.31 79 ALA A C 1
ATOM 670 O O . ALA A 1 79 ? 13.006 9.753 -8.925 1.00 95.31 79 ALA A O 1
ATOM 671 N N . ILE A 1 80 ? 11.761 11.580 -9.353 1.00 95.94 80 ILE A N 1
ATOM 672 C CA . ILE A 1 80 ? 12.472 11.966 -10.579 1.00 95.94 80 ILE A CA 1
ATOM 673 C C . ILE A 1 80 ? 13.888 12.434 -10.247 1.00 95.94 80 ILE A C 1
ATOM 675 O O . ILE A 1 80 ? 14.827 11.987 -10.897 1.00 95.94 80 ILE A O 1
ATOM 679 N N . GLY A 1 81 ? 14.060 13.276 -9.224 1.00 97.06 81 GLY A N 1
ATOM 680 C CA . GLY A 1 81 ? 15.382 13.756 -8.815 1.00 97.06 81 GLY A CA 1
ATOM 681 C C . GLY A 1 81 ? 16.344 12.613 -8.478 1.00 97.06 81 GLY A C 1
ATOM 682 O O . GLY A 1 81 ? 17.484 12.604 -8.941 1.00 97.06 81 GLY A O 1
ATOM 683 N N . ASP A 1 82 ? 15.874 11.607 -7.739 1.00 96.62 82 ASP A N 1
ATOM 684 C CA . ASP A 1 82 ? 16.662 10.409 -7.435 1.00 96.62 82 ASP A CA 1
ATOM 685 C C . ASP A 1 82 ? 16.934 9.545 -8.669 1.00 96.62 82 ASP A C 1
ATOM 687 O O . ASP A 1 82 ? 18.044 9.033 -8.825 1.00 96.62 82 ASP A O 1
ATOM 691 N N . LEU A 1 83 ? 15.943 9.381 -9.551 1.00 97.12 83 LEU A N 1
ATOM 692 C CA . LEU A 1 83 ? 16.111 8.625 -10.791 1.00 97.12 83 LEU A CA 1
ATOM 693 C C . LEU A 1 83 ? 17.146 9.284 -11.712 1.00 97.12 83 LEU A C 1
ATOM 695 O O . LEU A 1 83 ? 17.981 8.592 -12.283 1.00 97.12 83 LEU A O 1
ATOM 699 N N . MET A 1 84 ? 17.136 10.613 -11.824 1.00 97.25 84 MET A N 1
ATOM 700 C CA . MET A 1 84 ? 18.100 11.357 -12.637 1.00 97.25 84 MET A CA 1
ATOM 701 C C . MET A 1 84 ? 19.530 11.176 -12.131 1.00 97.25 84 MET A C 1
ATOM 703 O O . MET A 1 84 ? 20.417 10.886 -12.929 1.00 97.25 84 MET A O 1
ATOM 707 N N . LYS A 1 85 ? 19.757 11.288 -10.815 1.00 96.88 85 LYS A N 1
ATOM 708 C CA . LYS A 1 85 ? 21.081 11.048 -10.212 1.00 96.88 85 LYS A CA 1
ATOM 709 C C . LYS A 1 85 ? 21.590 9.640 -10.517 1.00 96.88 85 LYS A C 1
ATOM 711 O O . LYS A 1 85 ? 22.746 9.462 -10.884 1.00 96.88 85 LYS A O 1
ATOM 716 N N . GLU A 1 86 ? 20.714 8.647 -10.390 1.00 95.50 86 GLU A N 1
ATOM 717 C CA . GLU A 1 86 ? 21.041 7.249 -10.665 1.00 95.50 86 GLU A CA 1
ATOM 718 C C . GLU A 1 86 ? 21.331 7.008 -12.155 1.00 95.50 86 GLU A C 1
ATOM 720 O O . GLU A 1 86 ? 22.309 6.346 -12.491 1.00 95.50 86 GLU A O 1
ATOM 725 N N . ASN A 1 87 ? 20.550 7.613 -13.052 1.00 96.88 87 ASN A N 1
ATOM 726 C CA . ASN A 1 87 ? 20.788 7.537 -14.491 1.00 96.88 87 ASN A CA 1
ATOM 727 C C . ASN A 1 87 ? 22.120 8.179 -14.888 1.00 96.88 87 ASN A C 1
ATOM 729 O O . ASN A 1 87 ? 22.843 7.599 -15.690 1.00 96.88 87 ASN A O 1
ATOM 733 N N . ILE A 1 88 ? 22.474 9.335 -14.315 1.00 97.25 88 ILE A N 1
ATOM 734 C CA . ILE A 1 88 ? 23.786 9.966 -14.535 1.00 97.25 88 ILE A CA 1
ATOM 735 C C . ILE A 1 88 ? 24.903 9.024 -14.088 1.00 97.25 88 ILE A C 1
ATOM 737 O O . ILE A 1 88 ? 25.850 8.814 -14.838 1.00 97.25 88 ILE A O 1
ATOM 741 N N . SER A 1 89 ? 24.765 8.392 -12.919 1.00 96.88 89 SER A N 1
ATOM 742 C CA . SER A 1 89 ? 25.742 7.408 -12.443 1.00 96.88 89 SER A CA 1
ATOM 743 C C . SER A 1 89 ? 25.924 6.247 -13.426 1.00 96.88 89 SER A C 1
ATOM 745 O O . SER A 1 89 ? 27.060 5.891 -13.722 1.00 96.88 89 SER A O 1
ATOM 747 N N . TYR A 1 90 ? 24.838 5.674 -13.956 1.00 96.94 90 TYR A N 1
ATOM 748 C CA . TYR A 1 90 ? 24.929 4.585 -14.937 1.00 96.94 90 TYR A CA 1
ATOM 749 C C . TYR A 1 90 ? 25.516 5.036 -16.275 1.00 96.94 90 TYR A C 1
ATOM 751 O O . TYR A 1 90 ? 26.309 4.311 -16.869 1.00 96.94 90 TYR A O 1
ATOM 759 N N . MET A 1 91 ? 25.171 6.241 -16.738 1.00 95.94 91 MET A N 1
ATOM 760 C CA . MET A 1 91 ? 25.744 6.810 -17.961 1.00 95.94 91 MET A CA 1
ATOM 761 C C . MET A 1 91 ? 27.256 7.028 -17.838 1.00 95.94 91 MET A C 1
ATOM 763 O O . MET A 1 91 ? 27.978 6.780 -18.796 1.00 95.94 91 MET A O 1
ATOM 767 N N . LEU A 1 92 ? 27.737 7.449 -16.664 1.00 96.81 92 LEU A N 1
ATOM 768 C CA . LEU A 1 92 ? 29.168 7.632 -16.403 1.00 96.81 92 LEU A CA 1
ATOM 769 C C . LEU A 1 92 ? 29.926 6.305 -16.252 1.00 96.81 92 LEU A C 1
ATOM 771 O O . LEU A 1 92 ? 31.097 6.244 -16.607 1.00 96.81 92 LEU A O 1
ATOM 775 N N . GLN A 1 93 ? 29.283 5.257 -15.726 1.00 96.62 93 GLN A N 1
ATOM 776 C CA . GLN A 1 93 ? 29.885 3.923 -15.599 1.00 96.62 93 GLN A CA 1
ATOM 777 C C . GLN A 1 93 ? 30.070 3.239 -16.958 1.00 96.62 93 GLN A C 1
ATOM 779 O O . GLN A 1 93 ? 31.110 2.632 -17.192 1.00 96.62 93 GLN A O 1
ATOM 784 N N . GLY A 1 94 ? 29.080 3.337 -17.850 1.00 92.44 94 GLY A N 1
ATOM 785 C CA . GLY A 1 94 ? 29.198 2.926 -19.255 1.00 92.44 94 GLY A CA 1
ATOM 786 C C . GLY A 1 94 ? 29.364 1.423 -19.527 1.00 92.44 94 GLY A C 1
ATOM 787 O O . GLY A 1 94 ? 29.462 1.042 -20.690 1.00 92.44 94 GLY A O 1
ATOM 788 N N . ASP A 1 95 ? 29.379 0.565 -18.503 1.00 96.12 95 ASP A N 1
ATOM 789 C CA . ASP A 1 95 ? 29.467 -0.888 -18.672 1.00 96.12 95 ASP A CA 1
ATOM 790 C C . ASP A 1 95 ? 28.127 -1.517 -19.115 1.00 96.12 95 ASP A C 1
ATOM 792 O O . ASP A 1 95 ? 27.052 -0.914 -19.008 1.00 96.12 95 ASP A O 1
ATOM 796 N N . GLU A 1 96 ? 28.169 -2.755 -19.622 1.00 95.25 96 GLU A N 1
ATOM 797 C CA . GLU A 1 96 ? 26.973 -3.460 -20.120 1.00 95.25 96 GLU A CA 1
ATOM 798 C C . GLU A 1 96 ? 25.872 -3.575 -19.056 1.00 95.25 96 GLU A C 1
ATOM 800 O O . GLU A 1 96 ? 24.681 -3.437 -19.352 1.00 95.25 96 GLU A O 1
ATOM 805 N N . SER A 1 97 ? 26.269 -3.782 -17.798 1.00 94.94 97 SER A N 1
ATOM 806 C CA . SER A 1 97 ? 25.350 -3.837 -16.661 1.00 94.94 97 SER A CA 1
ATOM 807 C C . SER A 1 97 ? 24.604 -2.513 -16.494 1.00 94.94 97 SER A C 1
ATOM 809 O O . SER A 1 97 ? 23.377 -2.506 -16.371 1.00 94.94 97 SER A O 1
ATOM 811 N N . SER A 1 98 ? 25.313 -1.387 -16.545 1.00 93.69 98 SER A N 1
ATOM 812 C CA . SER A 1 98 ? 24.761 -0.038 -16.413 1.00 93.69 98 SER A CA 1
ATOM 813 C C . SER A 1 98 ? 23.837 0.310 -17.571 1.00 93.69 98 SER A C 1
ATOM 815 O O . SER A 1 98 ? 22.733 0.811 -17.342 1.00 93.69 98 SER A O 1
ATOM 817 N N . ILE A 1 99 ? 24.221 -0.034 -18.803 1.00 94.00 99 ILE A N 1
ATOM 818 C CA . ILE A 1 99 ? 23.363 0.121 -19.987 1.00 94.00 99 ILE A CA 1
ATOM 819 C C . ILE A 1 99 ? 22.073 -0.683 -19.809 1.00 94.00 99 ILE A C 1
ATOM 821 O O . ILE A 1 99 ? 20.975 -0.160 -20.008 1.00 94.00 99 ILE A O 1
ATOM 825 N N . TYR A 1 100 ? 22.171 -1.930 -19.344 1.00 94.44 100 TYR A N 1
ATOM 826 C CA . TYR A 1 100 ? 20.996 -2.742 -19.055 1.00 94.44 100 TYR A CA 1
ATOM 827 C C . TYR A 1 100 ? 20.120 -2.123 -17.957 1.00 94.44 100 TYR A C 1
ATOM 829 O O . TYR A 1 100 ? 18.893 -2.108 -18.087 1.00 94.44 100 TYR A O 1
ATOM 837 N N . GLN A 1 101 ? 20.706 -1.552 -16.899 1.00 93.19 101 GLN A N 1
ATOM 838 C CA . GLN A 1 101 ? 19.934 -0.839 -15.874 1.00 93.19 101 GLN A CA 1
ATOM 839 C C . GLN A 1 101 ? 19.196 0.377 -16.437 1.00 93.19 101 GLN A C 1
ATOM 841 O O . GLN A 1 101 ? 18.061 0.628 -16.019 1.00 93.19 101 GLN A O 1
ATOM 846 N N . LEU A 1 102 ? 19.789 1.089 -17.399 1.00 94.31 102 LEU A N 1
ATOM 847 C CA . LEU A 1 102 ? 19.161 2.226 -18.068 1.00 94.31 102 LEU A CA 1
ATOM 848 C C . LEU A 1 102 ?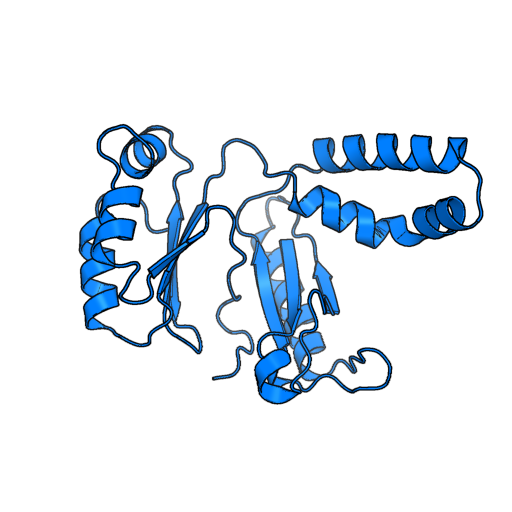 17.929 1.827 -18.889 1.00 94.31 102 LEU A C 1
ATOM 850 O O . LEU A 1 102 ? 17.050 2.663 -19.059 1.00 94.31 102 LEU A O 1
ATOM 854 N N . THR A 1 103 ? 17.786 0.570 -19.319 1.00 94.00 103 THR A N 1
ATOM 855 C CA . THR A 1 103 ? 16.566 0.101 -20.013 1.00 94.00 103 THR A CA 1
ATOM 856 C C . THR A 1 103 ? 15.353 -0.053 -19.085 1.00 94.00 103 THR A C 1
ATOM 858 O O . THR A 1 103 ? 14.217 -0.102 -19.548 1.00 94.00 103 THR A O 1
ATOM 861 N N . LYS A 1 104 ? 15.563 -0.086 -17.762 1.00 91.94 104 LYS A N 1
ATOM 862 C CA . LYS A 1 104 ? 14.532 -0.384 -16.747 1.00 91.94 104 LYS A CA 1
ATOM 863 C C . LYS A 1 104 ? 13.916 0.864 -16.112 1.00 91.94 104 LYS A C 1
ATOM 865 O O . LYS A 1 104 ? 13.626 0.871 -14.911 1.00 91.94 104 LYS A O 1
ATOM 870 N N . GLN A 1 105 ? 13.764 1.942 -16.881 1.00 93.19 105 GLN A N 1
ATOM 871 C CA . GLN A 1 105 ? 13.343 3.246 -16.349 1.00 93.19 105 GLN A CA 1
ATOM 872 C C . GLN A 1 105 ? 11.978 3.206 -15.668 1.00 93.19 105 GLN A C 1
ATOM 874 O O . GLN A 1 105 ? 11.798 3.828 -14.626 1.00 93.19 105 GLN A O 1
ATOM 879 N N . ASP A 1 106 ? 11.026 2.455 -16.214 1.00 88.81 106 ASP A N 1
ATOM 880 C CA . ASP A 1 106 ? 9.688 2.303 -15.651 1.00 88.81 106 ASP A CA 1
ATOM 881 C C . ASP A 1 106 ? 9.747 1.664 -14.252 1.00 88.81 106 ASP A C 1
ATOM 883 O O . ASP A 1 106 ? 9.285 2.251 -13.270 1.00 88.81 106 ASP A O 1
ATOM 887 N N . VAL A 1 107 ? 10.390 0.500 -14.123 1.00 87.38 107 VAL A N 1
ATOM 888 C CA . VAL A 1 107 ? 10.523 -0.237 -12.861 1.00 87.38 107 VAL A CA 1
ATOM 889 C C . VAL A 1 107 ? 11.268 0.606 -11.831 1.00 87.38 107 VAL A C 1
ATOM 891 O O . VAL A 1 107 ? 10.851 0.683 -10.670 1.00 87.38 107 VAL A O 1
ATOM 894 N N . ARG A 1 108 ? 12.347 1.271 -12.255 1.00 91.06 108 ARG A N 1
ATOM 895 C CA . ARG A 1 108 ? 13.156 2.138 -11.394 1.00 91.06 108 ARG A CA 1
ATOM 896 C C . ARG A 1 108 ? 12.368 3.343 -10.919 1.00 91.06 108 ARG A C 1
ATOM 898 O O . ARG A 1 108 ? 12.313 3.574 -9.713 1.00 91.06 108 ARG A O 1
ATOM 905 N N . PHE A 1 109 ? 11.689 4.045 -11.822 1.00 92.75 109 PHE A N 1
ATOM 906 C CA . PHE A 1 109 ? 10.833 5.171 -11.474 1.00 92.75 109 PHE A CA 1
ATOM 907 C C . PHE A 1 109 ? 9.787 4.773 -10.432 1.00 92.75 109 PHE A C 1
ATOM 909 O O . PHE A 1 109 ? 9.663 5.434 -9.404 1.00 92.75 109 PHE A O 1
ATOM 916 N N . PHE A 1 110 ? 9.085 3.655 -10.636 1.00 89.50 110 PHE A N 1
ATOM 917 C CA . PHE A 1 110 ? 8.095 3.166 -9.676 1.00 89.50 110 PHE A CA 1
ATOM 918 C C . PHE A 1 110 ? 8.701 2.794 -8.319 1.00 89.50 110 PHE A C 1
ATOM 920 O O . PHE A 1 110 ? 8.088 3.063 -7.285 1.00 89.50 110 PHE A O 1
ATOM 927 N N . SER A 1 111 ? 9.900 2.208 -8.304 1.00 88.94 111 SER A N 1
ATOM 928 C CA . SER A 1 111 ? 10.625 1.910 -7.065 1.00 88.94 111 SER A CA 1
ATOM 929 C C . SER A 1 111 ? 10.973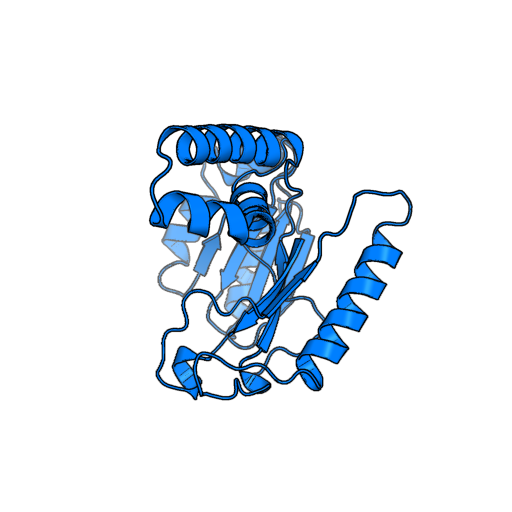 3.188 -6.292 1.00 88.94 111 SER A C 1
ATOM 931 O O . SER A 1 111 ? 10.682 3.278 -5.096 1.00 88.94 111 SER A O 1
ATOM 933 N N . LYS A 1 112 ? 11.512 4.216 -6.968 1.00 93.31 112 LYS A N 1
ATOM 934 C CA . LYS A 1 112 ? 11.790 5.521 -6.340 1.00 93.31 112 LYS A CA 1
ATOM 935 C C . LYS A 1 112 ? 10.499 6.203 -5.887 1.00 93.31 112 LYS A C 1
ATOM 937 O O . LYS A 1 112 ? 10.436 6.716 -4.775 1.00 93.31 112 LYS A O 1
ATOM 942 N N . LEU A 1 113 ? 9.442 6.148 -6.696 1.00 92.56 113 LEU A N 1
ATOM 943 C CA . LEU A 1 113 ? 8.142 6.725 -6.357 1.00 92.56 113 LEU A CA 1
ATOM 944 C C . LEU A 1 113 ? 7.547 6.085 -5.101 1.00 92.56 113 LEU A C 1
ATOM 946 O O . LEU A 1 113 ? 7.008 6.793 -4.259 1.00 92.56 113 LEU A O 1
ATOM 950 N N . HIS A 1 114 ? 7.668 4.767 -4.939 1.00 88.88 114 HIS A N 1
ATOM 951 C CA . HIS A 1 114 ? 7.184 4.088 -3.738 1.00 88.88 114 HIS A CA 1
ATOM 952 C C . HIS A 1 114 ? 7.938 4.519 -2.474 1.00 88.88 114 HIS A C 1
ATOM 954 O O . HIS A 1 114 ? 7.319 4.631 -1.420 1.00 88.88 114 HIS A O 1
ATOM 960 N N . ARG A 1 115 ? 9.244 4.795 -2.583 1.00 89.56 115 ARG A N 1
ATOM 961 C CA . ARG A 1 115 ? 10.095 5.237 -1.467 1.00 89.56 115 ARG A CA 1
ATOM 962 C C . ARG A 1 115 ? 9.746 6.644 -0.977 1.00 89.56 115 ARG A C 1
ATOM 964 O O . ARG A 1 115 ? 9.793 6.908 0.219 1.00 89.56 115 ARG A O 1
ATOM 971 N N . HIS A 1 116 ? 9.394 7.543 -1.891 1.00 91.38 116 HIS A N 1
ATOM 972 C CA . HIS A 1 116 ? 9.212 8.963 -1.585 1.00 91.38 116 HIS A CA 1
ATOM 973 C C . HIS A 1 116 ? 7.764 9.294 -1.235 1.00 91.38 116 HIS A C 1
ATOM 975 O O . HIS A 1 116 ? 6.949 9.617 -2.101 1.00 91.38 116 HIS A O 1
ATOM 981 N N . LYS A 1 117 ? 7.429 9.220 0.056 1.00 89.69 117 LYS A N 1
ATOM 982 C CA . LYS A 1 117 ? 6.146 9.698 0.597 1.00 89.69 117 LYS A CA 1
ATOM 983 C C . LYS A 1 117 ? 6.041 11.222 0.451 1.00 89.69 117 LYS A C 1
ATOM 985 O O . LYS A 1 117 ? 7.012 11.937 0.680 1.00 89.69 117 LYS A O 1
ATOM 990 N N . ALA A 1 118 ? 4.880 11.717 0.033 1.00 87.38 118 ALA A N 1
ATOM 991 C CA . ALA A 1 118 ? 4.603 13.149 0.041 1.00 87.38 118 ALA A CA 1
ATOM 992 C C . ALA A 1 118 ? 4.434 13.642 1.488 1.00 87.38 118 ALA A C 1
ATOM 994 O O . ALA A 1 118 ? 3.895 12.922 2.330 1.00 87.38 118 ALA A O 1
ATOM 995 N N . ALA A 1 119 ? 4.892 14.861 1.769 1.00 84.06 119 ALA A N 1
ATOM 996 C CA . ALA A 1 119 ? 4.709 15.481 3.077 1.00 84.06 119 ALA A CA 1
ATOM 997 C C . ALA A 1 119 ? 3.222 15.753 3.362 1.00 84.06 119 ALA A C 1
ATOM 999 O O . ALA A 1 119 ? 2.437 15.957 2.436 1.00 84.06 119 ALA A O 1
ATOM 1000 N N . GLY A 1 120 ? 2.847 15.76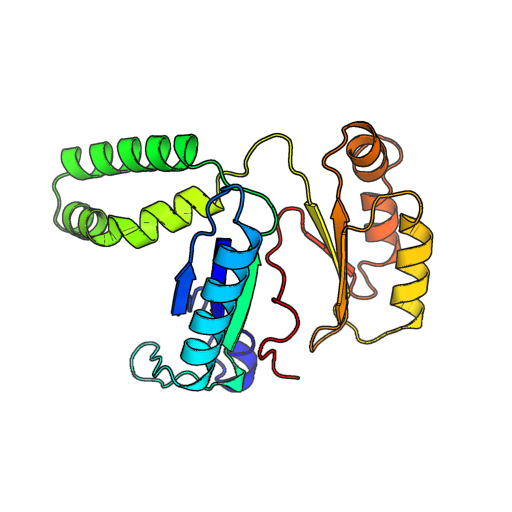1 4.644 1.00 79.94 120 GLY A N 1
ATOM 1001 C CA . GLY A 1 120 ? 1.506 16.150 5.093 1.00 79.94 120 GLY A CA 1
ATOM 1002 C C . GLY A 1 120 ? 0.433 15.064 4.992 1.00 79.94 120 GLY A C 1
ATOM 1003 O O . GLY A 1 120 ? -0.698 15.316 5.381 1.00 79.94 120 GLY A O 1
ATOM 1004 N N . HIS A 1 121 ? 0.766 13.861 4.518 1.00 78.50 121 HIS A N 1
ATOM 1005 C CA . HIS A 1 121 ? -0.156 12.724 4.497 1.00 78.50 121 HIS A CA 1
ATOM 1006 C C . HIS A 1 121 ? 0.431 11.555 5.271 1.00 78.50 121 HIS A C 1
ATOM 1008 O O . HIS A 1 121 ? 1.428 10.970 4.844 1.00 78.50 121 HIS A O 1
ATOM 1014 N N . HIS A 1 122 ? -0.193 11.167 6.380 1.00 86.31 122 HIS A N 1
ATOM 1015 C CA . HIS A 1 122 ? 0.381 10.182 7.294 1.00 86.31 122 HIS A CA 1
ATOM 1016 C C . HIS A 1 122 ? -0.637 9.116 7.689 1.00 86.31 122 HIS A C 1
ATOM 1018 O O . HIS A 1 122 ? -1.237 9.181 8.748 1.00 86.31 122 HIS A O 1
ATOM 1024 N N . TYR A 1 123 ? -0.774 8.088 6.852 1.00 93.19 123 TYR A N 1
ATOM 1025 C CA . TYR A 1 123 ? -1.550 6.899 7.204 1.00 93.19 123 TYR A CA 1
ATOM 1026 C C . TYR A 1 123 ? -0.700 5.875 7.955 1.00 93.19 123 TYR A C 1
ATOM 1028 O O . TYR A 1 123 ? 0.485 5.711 7.642 1.00 93.19 123 TYR A O 1
ATOM 1036 N N . VAL A 1 124 ? -1.316 5.191 8.917 1.00 94.19 124 VAL A N 1
ATOM 1037 C CA . VAL A 1 124 ? -0.758 4.034 9.630 1.00 94.19 124 VAL A CA 1
ATOM 1038 C C . VAL A 1 124 ? -1.777 2.915 9.616 1.00 94.19 124 VAL A C 1
ATOM 1040 O O . VAL A 1 124 ? -2.950 3.159 9.877 1.00 94.19 124 VAL A O 1
ATOM 1043 N N . THR A 1 125 ? -1.311 1.700 9.370 1.00 96.06 125 THR A N 1
ATOM 1044 C CA . THR A 1 125 ? -2.139 0.498 9.378 1.00 96.06 125 THR A CA 1
ATOM 1045 C C . THR A 1 125 ? -1.830 -0.326 10.616 1.00 96.06 125 THR A C 1
ATOM 1047 O O . THR A 1 125 ? -0.667 -0.609 10.910 1.00 96.06 125 THR A O 1
ATOM 1050 N N . LEU A 1 126 ? -2.878 -0.688 11.346 1.00 96.75 126 LEU A N 1
ATOM 1051 C CA . LEU A 1 126 ? -2.877 -1.709 12.383 1.00 96.75 126 LEU A CA 1
ATOM 1052 C C . LEU A 1 126 ? -3.364 -3.001 11.720 1.00 96.75 126 LEU A C 1
ATOM 1054 O O . LEU A 1 126 ? -4.548 -3.123 11.402 1.00 96.75 126 LEU A O 1
ATOM 1058 N N . ASP A 1 127 ? -2.435 -3.907 11.441 1.00 95.75 127 ASP A N 1
ATOM 1059 C CA . ASP A 1 127 ? -2.678 -5.184 10.773 1.00 95.75 127 ASP A CA 1
ATOM 1060 C C . ASP A 1 127 ? -2.865 -6.272 11.833 1.00 95.75 127 ASP A C 1
ATOM 1062 O O . ASP A 1 127 ? -1.959 -6.560 12.613 1.00 95.75 127 ASP A O 1
ATOM 1066 N N . ILE A 1 128 ? -4.076 -6.811 11.922 1.00 95.88 128 ILE A N 1
ATOM 1067 C CA . ILE A 1 128 ? -4.455 -7.876 12.844 1.00 95.88 128 ILE A CA 1
ATOM 1068 C C . ILE A 1 128 ? -4.466 -9.169 12.032 1.00 95.88 128 ILE A C 1
ATOM 1070 O O . ILE A 1 128 ? -5.417 -9.424 11.297 1.00 95.88 128 ILE A O 1
ATOM 1074 N N . ASP A 1 129 ? -3.451 -10.012 12.201 1.00 91.56 129 ASP A N 1
ATOM 1075 C CA . ASP A 1 129 ? -3.253 -11.264 11.451 1.00 91.56 129 ASP A CA 1
ATOM 1076 C C . ASP A 1 129 ? -4.121 -12.442 11.965 1.00 91.56 129 ASP A C 1
ATOM 1078 O O . ASP A 1 129 ? -3.764 -13.617 11.844 1.00 91.56 129 ASP A O 1
ATOM 1082 N N . ILE A 1 130 ? -5.278 -12.140 12.563 1.00 92.06 130 ILE A N 1
ATOM 1083 C CA . ILE A 1 130 ? -6.246 -13.128 13.052 1.00 92.06 130 ILE A CA 1
ATOM 1084 C C . ILE A 1 130 ? -7.688 -12.649 12.848 1.00 92.06 130 ILE A C 1
ATOM 1086 O O . ILE A 1 130 ? -8.023 -11.482 13.050 1.00 92.06 130 ILE A O 1
ATOM 1090 N N . LEU A 1 131 ? -8.581 -13.576 12.492 1.00 91.75 131 LEU A N 1
ATOM 1091 C CA . LEU A 1 131 ? -10.022 -13.331 12.361 1.00 91.75 131 LEU A CA 1
ATOM 1092 C C . LEU A 1 131 ? -10.737 -13.323 13.728 1.00 91.75 131 LEU A C 1
ATOM 1094 O O . LEU A 1 131 ? -11.714 -14.040 13.933 1.00 91.75 131 LEU A O 1
ATOM 1098 N N . ASP A 1 132 ? -10.270 -12.490 14.659 1.00 94.50 132 ASP A N 1
ATOM 1099 C CA . ASP A 1 132 ? -10.882 -12.295 15.979 1.00 94.50 132 ASP A CA 1
ATOM 1100 C C . ASP A 1 132 ? -11.624 -10.949 16.053 1.00 94.50 132 ASP A C 1
ATOM 1102 O O . ASP A 1 132 ? -11.028 -9.870 16.093 1.00 94.50 132 ASP A O 1
ATOM 1106 N N . ARG A 1 133 ? -12.961 -11.013 16.077 1.00 95.50 133 ARG A N 1
ATOM 1107 C CA . ARG A 1 133 ? -13.827 -9.824 16.159 1.00 95.50 133 ARG A CA 1
ATOM 1108 C C . ARG A 1 133 ? -13.790 -9.142 17.524 1.00 95.50 133 ARG A C 1
ATOM 1110 O O . ARG A 1 133 ? -14.061 -7.945 17.595 1.00 95.50 133 ARG A O 1
ATOM 1117 N N . SER A 1 134 ? -13.501 -9.878 18.592 1.00 96.38 134 SER A N 1
ATOM 1118 C CA . SER A 1 134 ? -13.390 -9.316 19.937 1.00 96.38 134 SER A CA 1
ATOM 1119 C C . SER A 1 134 ? -12.114 -8.492 20.044 1.00 96.38 134 SER A C 1
ATOM 1121 O O . SER A 1 134 ? -12.173 -7.341 20.467 1.00 96.38 134 SER A O 1
ATOM 1123 N N . LEU A 1 135 ? -10.994 -9.034 19.550 1.00 95.75 135 LEU A N 1
ATOM 1124 C CA . LEU A 1 135 ? -9.726 -8.308 19.456 1.00 95.75 135 LEU A CA 1
ATOM 1125 C C . LEU A 1 135 ? -9.848 -7.060 18.572 1.00 95.75 135 LEU A C 1
ATOM 1127 O O . LEU A 1 135 ? -9.366 -5.995 18.949 1.00 95.75 135 LEU A O 1
ATOM 1131 N N . LEU A 1 136 ? -10.533 -7.170 17.427 1.00 97.31 136 LEU A N 1
ATOM 1132 C CA . LEU A 1 136 ? -10.823 -6.025 16.560 1.00 97.31 136 LEU A CA 1
ATOM 1133 C C . LEU A 1 136 ? -11.531 -4.900 17.327 1.00 97.31 136 LEU A C 1
ATOM 1135 O O . LEU A 1 136 ? -11.105 -3.752 17.247 1.00 97.31 136 LEU A O 1
ATOM 1139 N N . ARG A 1 137 ? -12.601 -5.221 18.066 1.00 97.31 137 ARG A N 1
ATOM 1140 C CA . ARG A 1 137 ? -13.351 -4.232 18.858 1.00 97.31 137 ARG A CA 1
ATOM 1141 C C . ARG A 1 137 ? -12.485 -3.612 19.950 1.00 97.31 137 ARG A C 1
ATOM 1143 O O . ARG A 1 137 ? -12.449 -2.395 20.052 1.00 97.31 137 ARG A O 1
ATOM 1150 N N . GLU A 1 138 ? -11.729 -4.430 20.682 1.00 96.94 138 GLU A N 1
ATOM 1151 C CA . GLU A 1 138 ? -10.825 -3.952 21.736 1.00 96.94 138 GLU A CA 1
ATOM 1152 C C . GLU A 1 138 ? -9.794 -2.947 21.190 1.00 96.94 138 GLU A C 1
ATOM 1154 O O . GLU A 1 138 ? -9.533 -1.915 21.807 1.00 96.94 138 GLU A O 1
ATOM 1159 N N . ILE A 1 139 ? -9.223 -3.217 20.011 1.00 96.62 139 ILE A N 1
ATOM 1160 C CA . ILE A 1 139 ? -8.261 -2.310 19.372 1.00 96.62 139 ILE A CA 1
ATOM 1161 C C . ILE A 1 139 ? -8.953 -1.048 18.850 1.00 96.62 139 ILE A C 1
ATOM 1163 O O . ILE A 1 139 ? -8.404 0.038 19.026 1.00 96.62 139 ILE A O 1
ATOM 1167 N N . LEU A 1 140 ? -10.139 -1.163 18.239 1.00 97.62 140 LEU A N 1
ATOM 1168 C CA . LEU A 1 140 ? -10.920 -0.008 17.779 1.00 97.62 140 LEU A CA 1
ATOM 1169 C C . LEU A 1 140 ? -11.255 0.945 18.930 1.00 97.62 140 LEU A C 1
ATOM 1171 O O . LEU A 1 140 ? -11.117 2.155 18.765 1.00 97.62 140 LEU A O 1
ATOM 1175 N N . ASP A 1 141 ? -11.626 0.411 20.092 1.00 96.56 141 ASP A N 1
ATOM 1176 C CA . ASP A 1 141 ? -11.926 1.210 21.279 1.00 96.56 141 ASP A CA 1
ATOM 1177 C C . ASP A 1 141 ? -10.678 1.962 21.777 1.00 96.56 141 ASP A C 1
ATOM 1179 O O . ASP A 1 141 ? -10.743 3.162 22.046 1.00 96.56 141 ASP A O 1
ATOM 1183 N N . GLU A 1 142 ? -9.514 1.302 21.820 1.00 95.00 142 GLU A N 1
ATOM 1184 C CA . GLU A 1 142 ? -8.237 1.910 22.239 1.00 95.00 142 GLU A CA 1
ATOM 1185 C C . GLU A 1 142 ? -7.768 3.039 21.308 1.00 95.00 142 GLU A C 1
ATOM 1187 O O . GLU A 1 142 ? -7.086 3.963 21.752 1.00 95.00 142 GLU A O 1
ATOM 1192 N N . VAL A 1 143 ? -8.115 2.977 20.019 1.00 95.56 143 VAL A N 1
ATOM 1193 C CA . VAL A 1 143 ? -7.724 3.988 19.018 1.00 95.56 143 VAL A CA 1
ATOM 1194 C C . VAL A 1 143 ? -8.858 4.927 18.623 1.00 95.56 143 VAL A C 1
ATOM 1196 O O . VAL A 1 143 ? -8.666 5.760 17.744 1.00 95.56 143 VAL A O 1
ATOM 1199 N N . SER A 1 144 ? -10.011 4.837 19.288 1.00 94.81 144 SER A N 1
ATOM 1200 C CA . SER A 1 144 ? -11.227 5.604 18.977 1.00 94.81 144 SER A CA 1
ATOM 1201 C C . SER A 1 144 ? -11.048 7.124 19.025 1.00 94.81 144 SER A C 1
ATOM 1203 O O . SER A 1 144 ? -11.785 7.855 18.368 1.00 94.81 144 SER A O 1
ATOM 1205 N N . ILE A 1 145 ? -10.048 7.605 19.770 1.00 93.38 145 ILE A N 1
ATOM 1206 C CA . ILE A 1 145 ? -9.681 9.025 19.839 1.00 93.38 145 ILE A CA 1
ATOM 1207 C C . ILE A 1 145 ? -9.002 9.539 18.560 1.00 93.38 145 ILE A C 1
ATOM 1209 O O . ILE A 1 145 ? -8.882 10.749 18.387 1.00 93.38 145 ILE A O 1
ATOM 1213 N N . LEU A 1 146 ? -8.524 8.645 17.688 1.00 95.19 146 LEU A N 1
ATOM 1214 C CA . LEU A 1 146 ? -7.836 8.986 16.445 1.00 95.19 146 LEU A CA 1
ATOM 1215 C C . LEU A 1 146 ? -8.778 8.863 15.239 1.00 95.19 146 LEU A C 1
ATOM 1217 O O . LEU A 1 146 ? -9.661 8.003 15.227 1.00 95.19 146 LEU A O 1
ATOM 1221 N N . PRO A 1 147 ? -8.568 9.654 14.171 1.00 96.00 147 PRO A N 1
ATOM 1222 C CA . PRO A 1 147 ? -9.348 9.520 12.948 1.00 96.00 147 PRO A CA 1
ATOM 1223 C C . PRO A 1 147 ? -9.119 8.161 12.272 1.00 96.00 147 PRO A C 1
ATOM 1225 O O . PRO A 1 147 ? -8.026 7.861 11.785 1.00 96.00 147 PRO A O 1
ATOM 1228 N N . ILE A 1 148 ? -10.170 7.343 12.195 1.00 96.75 148 ILE A N 1
ATOM 1229 C CA . ILE A 1 148 ? -10.155 6.077 11.455 1.00 96.75 148 ILE A CA 1
ATOM 1230 C C . ILE A 1 148 ? -10.551 6.356 10.004 1.00 96.75 148 ILE A C 1
ATOM 1232 O O . ILE A 1 148 ? -11.664 6.794 9.722 1.00 96.75 148 ILE A O 1
ATOM 1236 N N . PHE A 1 149 ? -9.637 6.083 9.075 1.00 94.62 149 PHE A N 1
ATOM 1237 C CA . PHE A 1 149 ? -9.861 6.258 7.642 1.00 94.62 149 PHE A CA 1
ATOM 1238 C C . PHE A 1 149 ? -10.645 5.092 7.036 1.00 94.62 149 PHE A C 1
ATOM 1240 O O . PHE A 1 149 ? -11.591 5.300 6.277 1.00 94.62 149 PHE A O 1
ATOM 1247 N N . MET A 1 150 ? -10.246 3.857 7.350 1.00 94.19 150 MET A N 1
ATOM 1248 C CA . MET A 1 150 ? -10.949 2.654 6.899 1.00 94.19 150 MET A CA 1
ATOM 1249 C C . MET A 1 150 ? -10.670 1.465 7.814 1.00 94.19 150 MET A C 1
ATOM 1251 O O . MET A 1 150 ? -9.606 1.374 8.423 1.00 94.19 150 MET A O 1
ATOM 1255 N N . VAL A 1 151 ? -11.606 0.520 7.838 1.00 95.44 151 VAL A N 1
ATOM 1256 C CA . VAL A 1 151 ? -11.426 -0.812 8.425 1.00 95.44 151 VAL A CA 1
ATOM 1257 C C . VAL A 1 151 ? -11.768 -1.837 7.354 1.00 95.44 151 VAL A C 1
ATOM 1259 O O . VAL A 1 151 ? -12.815 -1.733 6.718 1.00 95.44 151 VAL A O 1
ATOM 1262 N N . THR A 1 152 ? -10.885 -2.805 7.128 1.00 92.75 152 THR A N 1
ATOM 1263 C CA . THR A 1 152 ? -11.045 -3.811 6.068 1.00 92.75 152 THR A CA 1
ATOM 1264 C C . THR A 1 152 ? -10.843 -5.208 6.626 1.00 92.75 152 THR A C 1
ATOM 1266 O O . THR A 1 152 ? -9.803 -5.489 7.212 1.00 92.75 152 THR A O 1
ATOM 1269 N N . GLU A 1 153 ? -11.815 -6.095 6.416 1.00 92.00 153 GLU A N 1
ATOM 1270 C CA . GLU A 1 153 ? -11.635 -7.534 6.629 1.00 92.00 153 GLU A CA 1
ATOM 1271 C C . GLU A 1 153 ? -10.820 -8.117 5.464 1.00 92.00 153 GLU A C 1
ATOM 1273 O O . GLU A 1 153 ? -11.141 -7.910 4.292 1.00 92.00 153 GLU A O 1
ATOM 1278 N N . THR A 1 154 ? -9.743 -8.829 5.784 1.00 88.19 154 THR A N 1
ATOM 1279 C CA . THR A 1 154 ? -8.882 -9.529 4.824 1.00 88.19 154 THR A CA 1
ATOM 1280 C C . THR A 1 154 ? -9.062 -11.040 4.965 1.00 88.19 154 THR A C 1
ATOM 1282 O O . THR A 1 154 ? -9.755 -11.525 5.854 1.00 88.19 154 THR A O 1
ATOM 1285 N N . SER A 1 155 ? -8.399 -11.837 4.120 1.00 83.25 155 SER A N 1
ATOM 1286 C CA . SER A 1 155 ? -8.435 -13.301 4.265 1.00 83.25 155 SER A CA 1
ATOM 1287 C C . SER A 1 155 ? -7.896 -13.813 5.606 1.00 83.25 155 SER A C 1
ATOM 1289 O O . SER A 1 155 ? -8.176 -14.954 5.959 1.00 83.25 155 SER A O 1
ATOM 1291 N N . ARG A 1 156 ? -7.040 -13.036 6.288 1.00 83.75 156 ARG A N 1
ATOM 1292 C CA . ARG A 1 156 ? -6.311 -13.472 7.495 1.00 83.75 156 ARG A CA 1
ATOM 1293 C C . ARG A 1 156 ? -6.758 -12.770 8.768 1.00 83.75 156 ARG A C 1
ATOM 1295 O O . ARG A 1 156 ? -6.537 -13.312 9.841 1.00 83.75 156 ARG A O 1
ATOM 1302 N N . GLY A 1 157 ? -7.419 -11.626 8.648 1.00 92.25 157 GLY A N 1
ATOM 1303 C CA . GLY A 1 157 ? -7.853 -10.846 9.793 1.00 92.25 157 GLY A CA 1
ATOM 1304 C C . GLY A 1 157 ? -8.343 -9.475 9.363 1.00 92.25 157 GLY A C 1
ATOM 1305 O O . GLY A 1 157 ? -9.203 -9.389 8.487 1.00 92.25 157 GLY A O 1
ATOM 1306 N N . TYR A 1 158 ? -7.817 -8.406 9.955 1.00 95.19 158 TYR A N 1
ATOM 1307 C CA . TYR A 1 158 ? -8.351 -7.058 9.765 1.00 95.19 158 TYR A CA 1
ATOM 1308 C C . TYR A 1 158 ? -7.250 -6.015 9.637 1.00 95.19 158 TYR A C 1
ATOM 1310 O O . TYR A 1 158 ? -6.271 -6.050 10.369 1.00 95.19 158 TYR A O 1
ATOM 1318 N N . HIS A 1 159 ? -7.446 -5.041 8.756 1.00 95.69 159 HIS A N 1
ATOM 1319 C CA . HIS A 1 159 ? -6.615 -3.845 8.682 1.00 95.69 159 HIS A CA 1
ATOM 1320 C C . HIS A 1 159 ? -7.422 -2.644 9.179 1.00 95.69 159 HIS A C 1
ATOM 1322 O O . HIS A 1 159 ? -8.491 -2.356 8.634 1.00 95.69 159 HIS A O 1
ATOM 1328 N N . ILE A 1 160 ? -6.912 -1.924 10.178 1.00 97.06 160 ILE A N 1
ATOM 1329 C CA . ILE A 1 160 ? -7.449 -0.630 10.623 1.00 97.06 160 ILE A CA 1
ATOM 1330 C C . ILE A 1 160 ? -6.473 0.451 10.171 1.00 97.06 160 ILE A C 1
ATOM 1332 O O . ILE A 1 160 ? -5.317 0.457 10.588 1.00 97.06 160 ILE A O 1
ATOM 1336 N N . VAL A 1 161 ? -6.926 1.381 9.337 1.00 96.81 161 VAL A N 1
ATOM 1337 C CA . VAL A 1 161 ? -6.102 2.494 8.861 1.00 96.81 161 VAL A CA 1
ATOM 1338 C C . VAL A 1 161 ? -6.474 3.761 9.612 1.00 96.81 161 VAL A C 1
ATOM 1340 O O . VAL A 1 161 ? -7.622 4.202 9.568 1.00 96.81 161 VAL A O 1
ATOM 1343 N N . LEU A 1 162 ? -5.481 4.375 10.242 1.00 96.12 162 LEU A N 1
ATOM 1344 C CA . LEU A 1 162 ? -5.587 5.660 10.923 1.00 96.12 162 LEU A CA 1
ATOM 1345 C C . LEU A 1 162 ? -5.076 6.782 10.014 1.00 96.12 162 LEU A C 1
ATOM 1347 O O . LEU A 1 162 ? -4.039 6.622 9.362 1.00 96.12 162 LEU A O 1
ATOM 1351 N N . ASP A 1 163 ? -5.776 7.917 9.987 1.00 95.06 163 ASP A N 1
ATOM 1352 C CA . ASP A 1 163 ? -5.312 9.149 9.343 1.00 95.06 163 ASP A CA 1
ATOM 1353 C C . ASP A 1 163 ? -4.655 10.065 10.380 1.00 95.06 163 ASP A C 1
ATOM 1355 O O . ASP A 1 163 ? -5.322 10.734 11.161 1.00 95.06 163 ASP A O 1
ATOM 1359 N N . LEU A 1 164 ? -3.324 10.092 10.379 1.00 93.00 164 LEU A N 1
ATOM 1360 C CA . LEU A 1 164 ? -2.502 10.916 11.267 1.00 93.00 164 LEU A CA 1
ATOM 1361 C C . LEU A 1 164 ? -1.932 12.135 10.535 1.00 93.00 164 LEU A C 1
ATOM 1363 O O . LEU A 1 164 ? -0.857 12.629 10.878 1.00 93.00 164 LEU A O 1
ATOM 1367 N N . SER A 1 165 ? -2.597 12.597 9.474 1.00 90.88 165 SER A N 1
ATOM 1368 C CA . SER A 1 165 ? -2.130 13.744 8.685 1.00 90.88 165 SER A CA 1
ATOM 1369 C C . SER A 1 165 ? -2.126 15.050 9.491 1.00 90.88 165 SER A C 1
ATOM 1371 O O . SER A 1 165 ? -1.369 15.964 9.163 1.00 90.88 165 SER A O 1
ATOM 1373 N N . ARG A 1 166 ? -2.912 15.141 10.575 1.00 92.19 166 ARG A N 1
ATOM 1374 C CA . ARG A 1 166 ? -2.843 16.255 11.532 1.00 92.19 166 ARG A CA 1
ATOM 1375 C C . ARG A 1 166 ? -1.728 16.010 12.548 1.00 92.19 166 ARG A C 1
ATOM 1377 O O . ARG A 1 166 ? -1.598 14.931 13.121 1.00 92.19 166 ARG A O 1
ATOM 1384 N N . ASN A 1 167 ? -0.956 17.058 12.832 1.00 89.06 167 ASN A N 1
ATOM 1385 C CA . ASN A 1 167 ? 0.174 16.981 13.764 1.00 89.06 167 ASN A CA 1
ATOM 1386 C C . ASN A 1 167 ? -0.229 16.566 15.189 1.00 89.06 167 ASN A C 1
ATOM 1388 O O . ASN A 1 167 ? 0.573 15.952 15.885 1.00 89.06 167 ASN A O 1
ATOM 1392 N N . GLU A 1 168 ? -1.429 16.920 15.644 1.00 91.25 168 GLU A N 1
ATOM 1393 C CA . GLU A 1 168 ? -1.933 16.531 16.967 1.00 91.25 168 GLU A CA 1
ATOM 1394 C C . GLU A 1 168 ? -2.218 15.028 17.061 1.00 91.25 168 GLU A C 1
ATOM 1396 O O . GLU A 1 168 ? -1.712 14.384 17.977 1.00 91.25 168 GLU A O 1
ATOM 1401 N N . ASP A 1 169 ? -2.874 14.444 16.057 1.00 92.69 169 ASP A N 1
ATOM 1402 C CA . ASP A 1 169 ? -3.128 13.001 15.973 1.00 92.69 169 ASP A CA 1
ATOM 1403 C C . ASP A 1 169 ? -1.811 12.218 15.889 1.00 92.69 169 ASP A C 1
ATOM 1405 O O . ASP A 1 169 ? -1.600 11.221 16.585 1.00 92.69 169 ASP A O 1
ATOM 1409 N N . ALA A 1 170 ? -0.858 12.720 15.094 1.00 90.12 170 ALA A N 1
ATOM 1410 C CA . ALA A 1 170 ? 0.483 12.154 15.017 1.00 90.12 170 ALA A CA 1
ATOM 1411 C C . ALA A 1 170 ? 1.219 12.214 16.367 1.00 90.12 170 ALA A C 1
ATOM 1413 O O . ALA A 1 170 ? 1.913 11.261 16.721 1.00 90.12 170 ALA A O 1
ATOM 1414 N N . LYS A 1 171 ? 1.070 13.298 17.141 1.00 90.19 171 LYS A N 1
ATOM 1415 C CA . LYS A 1 171 ? 1.643 13.408 18.493 1.00 90.19 171 LYS A CA 1
ATOM 1416 C C . LYS A 1 171 ? 0.985 12.438 19.468 1.00 90.19 171 LYS A C 1
ATOM 1418 O O . LYS A 1 171 ? 1.706 11.824 20.242 1.00 90.19 171 LYS A O 1
ATOM 1423 N N . VAL A 1 172 ? -0.332 12.257 19.419 1.00 91.56 172 VAL A N 1
ATOM 1424 C CA . VAL A 1 172 ? -1.030 11.268 20.257 1.00 91.56 172 VAL A CA 1
ATOM 1425 C C . VAL A 1 172 ? -0.527 9.855 19.947 1.00 91.56 172 VAL A C 1
ATOM 1427 O O . VAL A 1 172 ? -0.206 9.083 20.849 1.00 91.56 172 VAL A O 1
AT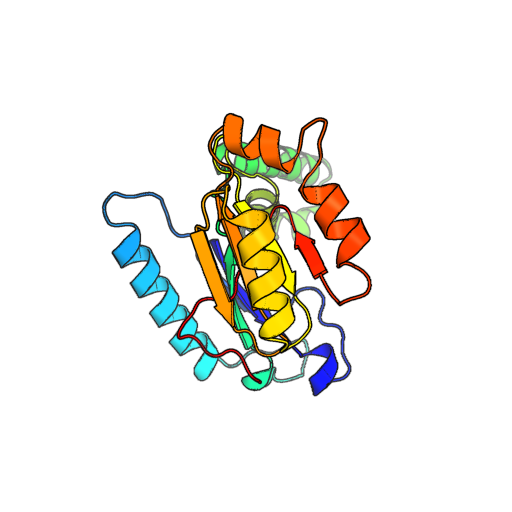OM 1430 N N . PHE A 1 173 ? -0.375 9.519 18.666 1.00 91.88 173 PHE A N 1
ATOM 1431 C CA . PHE A 1 173 ? 0.038 8.176 18.269 1.00 91.88 173 PHE A CA 1
ATOM 1432 C C . PHE A 1 173 ? 1.538 7.900 18.495 1.00 91.88 173 PHE A C 1
ATOM 1434 O O . PHE A 1 173 ? 1.907 6.832 18.995 1.00 91.88 173 PHE A O 1
ATOM 1441 N N . TYR A 1 174 ? 2.416 8.850 18.142 1.00 88.62 174 TYR A N 1
ATOM 1442 C CA . TYR A 1 174 ? 3.879 8.683 18.145 1.00 88.62 174 TYR A CA 1
ATOM 1443 C C . TYR A 1 174 ? 4.628 9.364 19.302 1.00 88.62 174 TYR A C 1
ATOM 1445 O O . TYR A 1 174 ? 5.832 9.124 19.426 1.00 88.62 174 TYR A O 1
ATOM 1453 N N . GLY A 1 175 ? 3.968 10.222 20.089 1.00 80.62 175 GLY A N 1
ATOM 1454 C CA . GLY A 1 175 ? 4.560 11.155 21.063 1.00 80.62 175 GLY A CA 1
ATOM 1455 C C . GLY A 1 175 ? 5.192 10.509 22.294 1.00 80.62 175 GLY A C 1
ATOM 1456 O O . GLY A 1 175 ? 5.814 9.466 22.187 1.00 80.62 175 GLY A O 1
ATOM 1457 N N . GLN A 1 176 ? 5.142 11.145 23.466 1.00 58.56 176 GLN A N 1
ATOM 1458 C CA . GLN A 1 176 ? 5.816 10.622 24.670 1.00 58.56 176 GLN A CA 1
ATOM 1459 C C . GLN A 1 176 ? 4.968 9.590 25.445 1.00 58.56 176 GLN A C 1
ATOM 1461 O O . GLN A 1 176 ? 5.535 8.644 25.984 1.00 58.56 176 GLN A O 1
ATOM 1466 N N . GLU A 1 177 ? 3.634 9.667 25.386 1.00 60.03 177 GLU A N 1
ATOM 1467 C CA . GLU A 1 177 ? 2.690 8.678 25.945 1.00 60.03 177 GLU A CA 1
ATOM 1468 C C . GLU A 1 177 ? 2.178 7.731 24.845 1.00 60.03 177 GLU A C 1
ATOM 1470 O O . GLU A 1 177 ? 1.036 7.791 24.397 1.00 60.03 177 GLU A O 1
ATOM 1475 N N . LYS A 1 178 ? 3.078 6.907 24.302 1.00 74.38 178 LYS A N 1
ATOM 1476 C CA . LYS A 1 178 ? 2.901 6.266 22.988 1.00 74.38 178 LYS A CA 1
ATOM 1477 C C . LYS A 1 178 ? 1.776 5.240 22.961 1.00 74.38 178 LYS A C 1
ATOM 1479 O O . LYS A 1 178 ? 2.007 4.066 23.263 1.00 74.38 178 LYS A O 1
ATOM 1484 N N . LEU A 1 179 ? 0.628 5.634 22.416 1.00 89.50 179 LEU A N 1
ATOM 1485 C CA . LEU A 1 179 ? -0.422 4.700 22.014 1.00 89.50 179 LEU A CA 1
ATOM 1486 C C . LEU A 1 179 ? 0.146 3.595 21.108 1.00 89.50 179 LEU A C 1
ATOM 1488 O O . LEU A 1 179 ? -0.123 2.423 21.341 1.00 89.50 179 LEU A O 1
ATOM 1492 N N . MET A 1 180 ? 1.047 3.926 20.172 1.00 91.25 180 MET A N 1
ATOM 1493 C CA . MET A 1 180 ? 1.743 2.932 19.341 1.00 91.25 180 MET A CA 1
ATOM 1494 C C . MET A 1 180 ? 2.505 1.877 20.168 1.00 91.25 180 MET A C 1
ATOM 1496 O O . MET A 1 180 ? 2.461 0.692 19.848 1.00 91.25 180 MET A O 1
ATOM 1500 N N . GLN A 1 181 ? 3.217 2.284 21.227 1.00 90.31 181 GLN A N 1
ATOM 1501 C CA . GLN A 1 181 ? 3.948 1.336 22.080 1.00 90.31 181 GLN A CA 1
ATOM 1502 C C . GLN A 1 181 ? 3.004 0.553 22.983 1.00 90.31 181 GLN A C 1
ATOM 1504 O O . GLN A 1 181 ? 3.199 -0.647 23.136 1.00 90.31 181 GLN A O 1
ATOM 1509 N N . LYS A 1 182 ? 1.971 1.199 23.537 1.00 92.31 182 LYS A N 1
ATOM 1510 C CA . LYS A 1 182 ? 0.932 0.537 24.334 1.00 92.31 182 LYS A CA 1
ATOM 1511 C C . LYS A 1 182 ? 0.263 -0.575 23.524 1.00 92.31 182 LYS A C 1
ATOM 1513 O O . LYS A 1 182 ? 0.182 -1.706 23.994 1.00 92.31 182 LYS A O 1
ATOM 1518 N N . LEU A 1 183 ? -0.139 -0.267 22.290 1.00 93.62 183 LEU A N 1
ATOM 1519 C CA . LEU A 1 183 ? -0.716 -1.228 21.352 1.00 93.62 183 LEU A CA 1
ATOM 1520 C C . LEU A 1 183 ? 0.264 -2.367 21.048 1.00 93.62 183 LEU A C 1
ATOM 1522 O O . LEU A 1 183 ? -0.103 -3.533 21.166 1.00 93.62 183 LEU A O 1
ATOM 1526 N N . GLY A 1 184 ? 1.520 -2.045 20.720 1.00 91.56 184 GLY A N 1
ATOM 1527 C CA . GLY A 1 184 ? 2.552 -3.048 20.449 1.00 91.56 184 GLY A CA 1
ATOM 1528 C C . GLY A 1 184 ? 2.806 -3.981 21.638 1.00 91.56 184 GLY A C 1
ATOM 1529 O O . GLY A 1 184 ? 2.796 -5.195 21.477 1.00 91.56 184 GLY A O 1
ATOM 1530 N N . LEU A 1 185 ? 2.963 -3.445 22.849 1.00 92.12 185 LEU A N 1
ATOM 1531 C CA . LEU A 1 185 ? 3.187 -4.245 24.057 1.00 92.12 185 LEU A CA 1
ATOM 1532 C C . LEU A 1 185 ? 1.982 -5.128 24.405 1.00 92.12 185 LEU A C 1
ATOM 1534 O O . LEU A 1 185 ? 2.163 -6.271 24.817 1.00 92.12 185 LEU A O 1
ATOM 1538 N N . LYS A 1 186 ? 0.757 -4.614 24.236 1.00 94.38 186 LYS A N 1
ATOM 1539 C CA . LYS A 1 186 ? -0.476 -5.316 24.623 1.00 94.38 186 LYS A CA 1
ATOM 1540 C C . LYS A 1 186 ? -0.928 -6.358 23.595 1.00 94.38 186 LYS A C 1
ATOM 1542 O O . LYS A 1 186 ? -1.494 -7.381 23.982 1.00 94.38 186 LYS A O 1
ATOM 1547 N N . TYR A 1 187 ? -0.699 -6.111 22.304 1.00 95.62 187 TYR A N 1
ATOM 1548 C CA . TYR A 1 187 ? -1.322 -6.887 21.227 1.00 95.62 187 TYR A CA 1
ATOM 1549 C C . TYR A 1 187 ? -0.347 -7.512 20.221 1.00 95.62 187 TYR A C 1
ATOM 1551 O O . TYR A 1 187 ? -0.795 -8.332 19.422 1.00 95.62 187 TYR A O 1
ATOM 1559 N N . ALA A 1 188 ? 0.963 -7.224 20.245 1.00 92.62 188 ALA A N 1
ATOM 1560 C CA . ALA A 1 188 ? 1.888 -7.835 19.275 1.00 92.62 188 ALA A CA 1
ATOM 1561 C C . ALA A 1 188 ? 1.914 -9.369 19.367 1.00 92.62 188 ALA A C 1
ATOM 1563 O O . ALA A 1 188 ? 1.890 -10.054 18.349 1.00 92.62 188 ALA A O 1
ATOM 1564 N N . SER A 1 189 ? 1.871 -9.929 20.581 1.00 92.94 189 SER A N 1
ATOM 1565 C CA . SER A 1 189 ? 1.774 -11.384 20.792 1.00 92.94 189 SER A CA 1
ATOM 1566 C C . SER A 1 189 ? 0.432 -11.981 20.352 1.00 92.94 189 SER A C 1
ATOM 1568 O O . SER A 1 189 ? 0.335 -13.191 20.166 1.00 92.94 189 SER A O 1
ATOM 1570 N N . LYS A 1 190 ? -0.590 -11.140 20.164 1.00 93.12 190 LYS A N 1
ATOM 1571 C CA . LYS A 1 190 ? -1.924 -11.507 19.670 1.00 93.12 190 LYS A CA 1
ATOM 1572 C C . LYS A 1 190 ? -2.068 -11.306 18.154 1.00 93.12 190 LYS A C 1
ATOM 1574 O O . LYS A 1 190 ? -3.171 -11.426 17.634 1.00 93.12 190 LYS A O 1
ATOM 1579 N N . GLY A 1 191 ? -0.972 -11.004 17.453 1.00 90.81 191 GLY A N 1
ATOM 1580 C CA . GLY A 1 191 ? -0.953 -10.860 15.996 1.00 90.81 191 GLY A CA 1
ATOM 1581 C C . GLY A 1 191 ? -1.186 -9.440 15.479 1.00 90.81 191 GLY A C 1
ATOM 1582 O O . GLY A 1 191 ? -1.523 -9.298 14.311 1.00 90.81 191 GLY A O 1
ATOM 1583 N N . LEU A 1 192 ? -1.028 -8.401 16.312 1.00 95.31 192 LEU A N 1
ATOM 1584 C CA . LEU A 1 192 ? -1.026 -7.013 15.838 1.00 95.31 192 LEU A CA 1
ATOM 1585 C C . LEU A 1 192 ? 0.357 -6.609 15.296 1.00 95.31 192 LEU A C 1
ATOM 1587 O O . LEU A 1 192 ? 1.338 -6.586 16.041 1.00 95.31 192 LEU A O 1
ATOM 1591 N N . GLU A 1 193 ? 0.408 -6.158 14.047 1.00 94.94 193 GLU A N 1
ATOM 1592 C CA . GLU A 1 193 ? 1.543 -5.461 13.441 1.00 94.94 193 GLU A CA 1
ATOM 1593 C C . GLU A 1 193 ? 1.180 -3.996 13.135 1.00 94.94 193 GLU A C 1
ATOM 1595 O O . GLU A 1 193 ? 0.077 -3.679 12.697 1.00 94.94 193 GLU A O 1
ATOM 1600 N N . ILE A 1 194 ? 2.117 -3.069 13.361 1.00 94.12 194 ILE A N 1
ATOM 1601 C CA . ILE A 1 194 ? 1.921 -1.639 13.075 1.00 94.12 194 ILE A CA 1
ATOM 1602 C C . ILE A 1 194 ? 2.787 -1.233 11.882 1.00 94.12 194 ILE A C 1
ATOM 1604 O O . ILE A 1 194 ? 4.017 -1.226 11.964 1.00 94.12 194 ILE A O 1
ATOM 1608 N N . GLN A 1 195 ? 2.152 -0.815 10.789 1.00 92.75 195 GLN A N 1
ATOM 1609 C CA . GLN A 1 195 ? 2.798 -0.538 9.506 1.00 92.75 195 GLN A CA 1
ATOM 1610 C C . GLN A 1 195 ? 2.615 0.946 9.111 1.00 92.75 195 GLN A C 1
ATOM 1612 O O . GLN A 1 195 ? 1.506 1.426 8.895 1.00 92.75 195 GLN A O 1
ATOM 1617 N N . ARG A 1 196 ? 3.712 1.714 8.994 1.00 87.75 196 ARG A N 1
ATOM 1618 C CA . ARG A 1 196 ? 3.688 3.193 8.805 1.00 87.75 196 ARG A CA 1
ATOM 1619 C C . ARG A 1 196 ? 3.479 3.685 7.362 1.00 87.75 196 ARG A C 1
ATOM 1621 O O . ARG A 1 196 ? 3.436 4.893 7.105 1.00 87.75 196 ARG A O 1
ATOM 1628 N N . ASP A 1 197 ? 3.448 2.760 6.411 1.00 87.00 197 ASP A N 1
ATOM 1629 C CA . ASP A 1 197 ? 3.323 3.044 4.979 1.00 87.00 197 ASP A CA 1
ATOM 1630 C C . ASP A 1 197 ? 2.895 1.781 4.220 1.00 87.00 197 ASP A C 1
ATOM 1632 O O . ASP A 1 197 ? 3.520 1.376 3.235 1.00 87.00 197 ASP A O 1
ATOM 1636 N N . SER A 1 198 ? 1.870 1.110 4.748 1.00 87.25 198 SER A N 1
ATOM 1637 C CA . SER A 1 198 ? 1.391 -0.135 4.163 1.00 87.25 198 SER A CA 1
ATOM 1638 C C . SER A 1 198 ? 0.720 0.085 2.808 1.00 87.25 198 SER A C 1
ATOM 1640 O O . SER A 1 198 ? 0.393 1.202 2.384 1.00 87.25 198 SER A O 1
ATOM 1642 N N . GLN A 1 199 ? 0.545 -1.021 2.099 1.00 89.56 199 GLN A N 1
ATOM 1643 C CA . GLN A 1 199 ? -0.359 -1.078 0.973 1.00 89.56 199 GLN A CA 1
ATOM 1644 C C . GLN A 1 199 ? -1.599 -1.857 1.371 1.00 89.56 199 GLN A C 1
ATOM 1646 O O . GLN A 1 199 ? -1.511 -3.012 1.780 1.00 89.56 199 GLN A O 1
ATOM 1651 N N . GLU A 1 200 ? -2.751 -1.248 1.146 1.00 91.19 200 GLU A N 1
ATOM 1652 C CA . GLU A 1 200 ? -4.029 -1.819 1.533 1.00 91.19 200 GLU A CA 1
ATOM 1653 C C . GLU A 1 200 ? -4.646 -2.618 0.394 1.00 91.19 200 GLU A C 1
ATOM 1655 O O . GLU A 1 200 ? -4.590 -2.169 -0.756 1.00 91.19 200 GLU A O 1
ATOM 1660 N N . PRO A 1 201 ? -5.245 -3.789 0.661 1.00 90.38 201 PRO A N 1
ATOM 1661 C CA . PRO A 1 201 ? -6.048 -4.461 -0.347 1.00 90.38 201 PRO A CA 1
ATOM 1662 C C . PRO A 1 201 ? -7.210 -3.557 -0.765 1.00 90.38 201 PRO A C 1
ATOM 1664 O O . PRO A 1 201 ? -7.848 -2.921 0.070 1.00 90.38 201 PRO A O 1
ATOM 1667 N N . VAL A 1 202 ? -7.493 -3.489 -2.065 1.00 90.94 202 VAL A N 1
ATOM 1668 C CA . VAL A 1 202 ? -8.606 -2.679 -2.573 1.00 90.94 202 VAL A CA 1
ATOM 1669 C C . VAL A 1 202 ? -9.930 -3.408 -2.310 1.00 90.94 202 VAL A C 1
ATOM 1671 O O . VAL A 1 202 ? -10.131 -4.493 -2.871 1.00 90.94 202 VAL A O 1
ATOM 1674 N N . PRO A 1 203 ? -10.855 -2.836 -1.513 1.00 86.44 203 PRO A N 1
ATOM 1675 C CA . PRO A 1 203 ? -12.146 -3.463 -1.243 1.00 86.44 203 PRO A CA 1
ATOM 1676 C C . PRO A 1 203 ? -12.950 -3.710 -2.524 1.00 86.44 203 PRO A C 1
ATOM 1678 O O . PRO A 1 203 ? -12.886 -2.928 -3.474 1.00 86.44 203 PRO A O 1
ATOM 1681 N N . GLY A 1 204 ? -13.711 -4.806 -2.551 1.00 84.12 204 GLY A N 1
ATOM 1682 C CA . GLY A 1 204 ? -14.516 -5.201 -3.714 1.00 84.12 204 GLY A CA 1
ATOM 1683 C C . GLY A 1 204 ? -13.715 -5.803 -4.876 1.00 84.12 204 GLY A C 1
ATOM 1684 O O . GLY A 1 204 ? -14.284 -6.062 -5.933 1.00 84.12 204 GLY A O 1
ATOM 1685 N N . THR A 1 205 ? -12.411 -6.038 -4.701 1.00 87.31 205 THR A N 1
ATOM 1686 C CA . THR A 1 205 ? -11.578 -6.779 -5.661 1.00 87.31 205 THR A CA 1
ATOM 1687 C C . THR A 1 205 ? -11.260 -8.176 -5.140 1.00 87.31 205 THR A C 1
ATOM 1689 O O . THR A 1 205 ? -11.486 -8.481 -3.968 1.00 87.31 205 THR A O 1
ATOM 1692 N N . LEU A 1 206 ? -10.759 -9.054 -6.011 1.00 83.31 206 LEU A N 1
ATOM 1693 C CA . LEU A 1 206 ? -10.462 -10.425 -5.619 1.00 83.31 206 LEU A CA 1
ATOM 1694 C C . LEU A 1 206 ? -9.312 -10.445 -4.597 1.00 83.31 206 LEU A C 1
ATOM 1696 O O . LEU A 1 206 ? -8.208 -9.967 -4.867 1.00 83.31 206 LEU A O 1
ATOM 1700 N N . TYR A 1 207 ? -9.593 -11.019 -3.429 1.00 79.00 207 TYR A N 1
ATOM 1701 C CA . TYR A 1 207 ? -8.641 -11.271 -2.353 1.00 79.00 207 TYR A CA 1
ATOM 1702 C C . TYR A 1 207 ? -8.954 -12.649 -1.766 1.00 79.00 207 TYR A C 1
ATOM 1704 O O . TYR A 1 207 ? -9.914 -12.819 -1.019 1.00 79.00 207 TYR A O 1
ATOM 1712 N N . TYR A 1 208 ? -8.202 -13.664 -2.191 1.00 71.75 208 TYR A N 1
ATOM 1713 C CA . TYR A 1 208 ? -8.568 -15.059 -1.944 1.00 71.75 208 TYR A CA 1
ATOM 1714 C C . TYR A 1 208 ? -8.470 -15.439 -0.460 1.00 71.75 208 TYR A C 1
ATOM 1716 O O . TYR A 1 208 ? -7.437 -15.183 0.171 1.00 71.75 208 TYR A O 1
ATOM 1724 N N . ARG A 1 209 ? -9.513 -16.091 0.077 1.00 63.41 209 ARG A N 1
ATOM 1725 C CA . ARG A 1 209 ? -9.579 -16.551 1.475 1.00 63.41 209 ARG A CA 1
ATOM 1726 C C . ARG A 1 209 ? -8.772 -17.811 1.745 1.00 63.41 209 ARG A C 1
ATOM 1728 O O . ARG A 1 209 ? -8.535 -18.601 0.815 1.00 63.41 209 ARG A O 1
#

pLDDT: mean 88.03, std 9.21, range [50.38, 97.62]

Sequence (209 aa):
MLAVRSRKARETLGIKIRDLLISREIVRPKDNWRDIYYRKVQRLALLQHYGLYKFRDLDIPIQTRAIYATLSPRSVFHAIGDLMKENISYMLQGDESSIYQLTKQDVRFFSKLHRHKAAGHHYVTLDIDILDRSLLREILDEVSILPIFMVTETSRGYHIVLDLSRNEDAKVFYGQEKLMQKLGLKYASKGLEIQRDSQEPVPGTLYYR

Foldseek 3Di:
DKWKFFACCCVPVVDCPVGPGPDDDDQDPDPVSVVVVVVVVVVVLVCLPPPFDDDPNDTRDSLRIFMWAFPFAFDLPQLVVVLVVLLVVLVVVPDPVSVVVNVCSPVSSVVSRLVGGDALWWKKKWDAQAADPVVVVVLCVLCVVFAWPDWDQAPRHIITMTTCSDVVNVCQCPNDVHSVVVCCVPCVVNRIDMGGGDIHTDPPGDHHD

Secondary structure (DSSP, 8-state):
-EEEEESSHHHHHS---TT-EEEEEPPP--TTHHHHHHHHHHHHHHHHHH---EETTEE--GGGEEEEEE-S-B-HHHHHHHHHHHHHHHHHH-SHHHHHHHTTHHHHHHHHHHH-BPTT--EEEEEE-S--HHHHHHHHHHTTTS-EEEEEE-SSSEEEEEE--SHHHHHHHHSSS-HHHHHHHHHGGGTEEEETT-EEEPTTS----